Protein AF-A0A6G1RY92-F1 (afdb_monomer_lite)

InterPro domains:
  IPR021900 Protein of unknown function DUF3512 [PF12024] (2-108)
  IPR051831 Bromodomain-containing [PTHR22881] (3-246)

Sequence (280 aa):
MTAGRLQSGVNTLQGFKEDKRNKVTPVTYLNYGPYSSYAPTYDSTFANISKEDSDLIYSTYGEDSNPGSFSIHEFLMKSQDYPFLMADSLLDVLTKGGHSRALRELETPLEEAEGSQERSDAIKDIKVMEIDIAARLDSANDRLTALKAVTNFGMPIEEFDSEEAEIFQRKLDETTKLLRELQDAQNERLSTKPPPNMICLLGPSYREMHLAERVTNNLKELAQQVTPGDIVSTYGIRKAMGISVPLHDTEDTWVDLTEDFQEPKKTVAIPEMECGPVAV

Radius of gyration: 39.22 Å; chains: 1; bounding box: 106×97×88 Å

Organism: NCBI:txid2861861

pLDDT: mean 71.59, std 21.56, range [28.66, 98.0]

Structure (mmCIF, N/CA/C/O backbone):
data_AF-A0A6G1RY92-F1
#
_entry.id   AF-A0A6G1RY92-F1
#
loop_
_atom_site.group_PDB
_atom_site.id
_atom_site.type_symbol
_atom_site.label_atom_id
_atom_site.label_alt_id
_atom_site.label_comp_id
_atom_site.label_asym_id
_atom_site.label_entity_id
_atom_site.label_seq_id
_atom_site.pdbx_PDB_ins_code
_atom_site.Cartn_x
_atom_site.Cartn_y
_atom_site.Cartn_z
_atom_site.occupancy
_atom_site.B_iso_or_equiv
_atom_site.auth_seq_id
_atom_site.auth_comp_id
_atom_site.auth_asym_id
_atom_site.auth_atom_id
_atom_site.pdbx_PDB_model_num
ATOM 1 N N . MET A 1 1 ? -10.954 -22.464 9.603 1.00 33.78 1 MET A N 1
ATOM 2 C CA . MET A 1 1 ? -10.030 -23.478 9.053 1.00 33.78 1 MET A CA 1
ATOM 3 C C . MET A 1 1 ? -8.719 -22.788 8.715 1.00 33.78 1 MET A C 1
ATOM 5 O O . MET A 1 1 ? -8.679 -22.011 7.772 1.00 33.78 1 MET A O 1
ATOM 9 N N . THR A 1 2 ? -7.685 -22.976 9.532 1.00 42.53 2 THR A N 1
ATOM 10 C CA . THR A 1 2 ? -6.328 -22.492 9.255 1.00 42.53 2 THR A CA 1
ATOM 11 C C . THR A 1 2 ? -5.704 -23.431 8.223 1.00 42.53 2 THR A C 1
ATOM 13 O O . THR A 1 2 ? -5.494 -24.610 8.496 1.00 42.53 2 THR A O 1
ATOM 16 N N . ALA A 1 3 ? -5.496 -22.950 6.998 1.00 48.97 3 ALA A N 1
ATOM 17 C CA . ALA A 1 3 ? -4.890 -23.750 5.939 1.00 48.97 3 ALA A CA 1
ATOM 18 C C . ALA A 1 3 ? -3.466 -24.165 6.360 1.00 48.97 3 ALA A C 1
ATOM 20 O O . ALA A 1 3 ? -2.612 -23.315 6.610 1.00 48.97 3 ALA A O 1
ATOM 21 N N . GLY A 1 4 ? -3.233 -25.471 6.510 1.00 61.50 4 GLY A N 1
ATOM 22 C CA . GLY A 1 4 ? -1.928 -26.035 6.863 1.00 61.50 4 GLY A CA 1
ATOM 23 C C . GLY A 1 4 ? -0.901 -25.910 5.732 1.00 61.50 4 GLY A C 1
ATOM 24 O O . GLY A 1 4 ? -1.248 -25.624 4.586 1.00 61.50 4 GLY A O 1
ATOM 25 N N . ARG A 1 5 ? 0.379 -26.150 6.059 1.00 59.44 5 ARG A N 1
ATOM 26 C CA . ARG A 1 5 ? 1.488 -26.189 5.085 1.00 59.44 5 ARG A CA 1
ATOM 27 C C . ARG A 1 5 ? 1.141 -27.111 3.911 1.00 59.44 5 ARG A C 1
ATOM 29 O O . ARG A 1 5 ? 0.838 -28.284 4.118 1.00 59.44 5 ARG A O 1
ATOM 36 N N . LEU A 1 6 ? 1.262 -26.595 2.688 1.00 60.72 6 LEU A N 1
ATOM 37 C CA . LEU A 1 6 ? 1.189 -27.396 1.468 1.00 60.72 6 LEU A CA 1
ATOM 38 C C . LEU A 1 6 ? 2.333 -28.424 1.474 1.00 60.72 6 LEU A C 1
ATOM 40 O O . LEU A 1 6 ? 3.503 -28.058 1.544 1.00 60.72 6 LEU A O 1
ATOM 44 N N . GLN A 1 7 ? 1.994 -29.716 1.438 1.00 63.59 7 GLN A N 1
ATOM 45 C CA . GLN A 1 7 ? 2.970 -30.818 1.410 1.00 63.59 7 GLN A CA 1
ATOM 46 C C . GLN A 1 7 ? 3.583 -31.039 0.015 1.00 63.59 7 GLN A C 1
ATOM 48 O O . GLN A 1 7 ? 4.594 -31.725 -0.105 1.00 63.59 7 GLN A O 1
ATOM 53 N N . SER A 1 8 ? 2.988 -30.465 -1.035 1.00 61.97 8 SER A N 1
ATOM 54 C CA . SER A 1 8 ? 3.446 -30.585 -2.421 1.00 61.97 8 SER A CA 1
ATOM 55 C C . SER A 1 8 ? 3.088 -29.330 -3.222 1.00 61.97 8 SER A C 1
ATOM 57 O O . SER A 1 8 ? 1.999 -28.781 -3.053 1.00 61.97 8 SER A O 1
ATOM 59 N N . GLY A 1 9 ? 4.013 -28.879 -4.074 1.00 66.12 9 GLY A N 1
ATOM 60 C CA . GLY A 1 9 ? 3.911 -27.654 -4.873 1.00 66.12 9 GLY A CA 1
ATOM 61 C C . GLY A 1 9 ? 5.161 -26.775 -4.771 1.00 66.12 9 GLY A C 1
ATOM 62 O O . GLY A 1 9 ? 5.960 -26.904 -3.842 1.00 66.12 9 GLY A O 1
ATOM 63 N N . VAL A 1 10 ? 5.356 -25.881 -5.746 1.00 64.06 10 VAL A N 1
ATOM 64 C CA . VAL A 1 10 ? 6.433 -24.885 -5.688 1.00 64.06 10 VAL A CA 1
ATOM 65 C C . VAL A 1 10 ? 6.032 -23.836 -4.653 1.00 64.06 10 VAL A C 1
ATOM 67 O O . VAL A 1 10 ? 5.022 -23.159 -4.808 1.00 64.06 10 VAL A O 1
ATOM 70 N N . ASN A 1 11 ? 6.820 -23.698 -3.586 1.00 64.50 11 ASN A N 1
ATOM 71 C CA . ASN A 1 11 ? 6.556 -22.742 -2.507 1.00 64.50 11 ASN A CA 1
ATOM 72 C C . ASN A 1 11 ? 6.833 -21.290 -2.910 1.00 64.50 11 ASN A C 1
ATOM 74 O O . ASN A 1 11 ? 6.818 -20.421 -2.042 1.00 64.50 11 ASN A O 1
ATOM 78 N N . THR A 1 12 ? 7.121 -21.027 -4.185 1.00 65.25 12 THR A N 1
ATOM 79 C CA . THR A 1 12 ? 7.464 -19.705 -4.680 1.00 65.25 12 THR A CA 1
ATOM 80 C C . THR A 1 12 ? 6.359 -19.111 -5.527 1.00 65.25 12 THR A C 1
ATOM 82 O O . THR A 1 12 ? 5.798 -19.771 -6.399 1.00 65.25 12 THR A O 1
ATOM 85 N N . LEU A 1 13 ? 6.058 -17.833 -5.293 1.00 66.69 13 LEU A N 1
ATOM 86 C CA . LEU A 1 13 ? 5.280 -17.065 -6.254 1.00 66.69 13 LEU A CA 1
ATOM 87 C C . LEU A 1 13 ? 6.207 -16.770 -7.432 1.00 66.69 13 LEU A C 1
ATOM 89 O O . LEU A 1 13 ? 7.216 -16.077 -7.280 1.00 66.69 13 LEU A O 1
ATOM 93 N N . GLN A 1 14 ? 5.894 -17.324 -8.605 1.00 69.12 14 GLN A N 1
ATOM 94 C CA . GLN A 1 14 ? 6.582 -16.951 -9.833 1.00 69.12 14 GLN A CA 1
ATOM 95 C C . GLN A 1 14 ? 6.259 -15.482 -10.112 1.00 69.12 14 GLN A C 1
ATOM 97 O O . GLN A 1 14 ? 5.167 -15.148 -10.563 1.00 69.12 14 GLN A O 1
ATOM 102 N N . GLY A 1 15 ? 7.196 -14.601 -9.758 1.00 71.31 15 GLY A N 1
ATOM 103 C CA . GLY A 1 15 ? 7.050 -13.168 -9.966 1.00 71.31 15 GLY A CA 1
ATOM 104 C C . GLY A 1 15 ? 6.855 -12.826 -11.441 1.00 71.31 15 GLY A C 1
ATOM 105 O O . GLY A 1 15 ? 7.171 -13.618 -12.334 1.00 71.31 15 GLY A O 1
ATOM 106 N N . PHE A 1 16 ? 6.359 -11.617 -11.693 1.00 76.19 16 PHE A N 1
ATOM 107 C CA . PHE A 1 16 ? 6.259 -11.104 -13.050 1.00 76.19 16 PHE A CA 1
ATOM 108 C C . PHE A 1 16 ? 7.658 -11.013 -13.668 1.00 76.19 16 PHE A C 1
ATOM 110 O O . PHE A 1 16 ? 8.531 -10.293 -13.180 1.00 76.19 16 PHE A O 1
ATOM 117 N N . LYS A 1 17 ? 7.875 -11.778 -14.734 1.00 81.81 17 LYS A N 1
ATOM 118 C CA . LYS A 1 17 ? 9.077 -11.716 -15.554 1.00 81.81 17 LYS A CA 1
ATOM 119 C C . LYS A 1 17 ? 8.645 -11.252 -16.930 1.00 81.81 17 LYS A C 1
ATOM 121 O O . LYS A 1 17 ? 8.023 -12.024 -17.654 1.00 81.81 17 LYS A O 1
ATOM 126 N N . GLU A 1 18 ? 8.986 -10.010 -17.256 1.00 83.44 18 GLU A N 1
ATOM 127 C CA . GLU A 1 18 ? 8.735 -9.445 -18.578 1.00 83.44 18 GLU A CA 1
ATOM 128 C C . GLU A 1 18 ? 9.321 -10.370 -19.652 1.00 83.44 18 GLU A C 1
ATOM 130 O O . GLU A 1 18 ? 10.474 -10.820 -19.545 1.00 83.44 18 GLU A O 1
ATOM 135 N N . ASP A 1 19 ? 8.519 -10.694 -20.667 1.00 86.62 19 ASP A N 1
ATOM 136 C CA . ASP A 1 19 ? 9.014 -11.469 -21.798 1.00 86.62 19 ASP A CA 1
ATOM 137 C C . ASP A 1 19 ? 10.082 -10.628 -22.508 1.00 86.62 19 ASP A C 1
ATOM 139 O O . ASP A 1 19 ? 9.907 -9.434 -22.748 1.00 86.62 19 ASP A O 1
ATOM 143 N N . LYS A 1 20 ? 11.200 -11.249 -22.890 1.00 85.00 20 LYS A N 1
ATOM 144 C CA . LYS A 1 20 ? 12.244 -10.563 -23.661 1.00 85.00 20 LYS A CA 1
ATOM 145 C C . LYS A 1 20 ? 11.693 -9.960 -24.957 1.00 85.00 20 LYS A C 1
ATOM 147 O O . LYS A 1 20 ? 12.248 -8.976 -25.433 1.00 85.00 20 LYS A O 1
ATOM 152 N N . ARG A 1 21 ? 10.609 -10.525 -25.500 1.00 84.62 21 ARG A N 1
ATOM 153 C CA . ARG A 1 21 ? 9.904 -10.016 -26.686 1.00 84.62 21 ARG A CA 1
ATOM 154 C C . ARG A 1 21 ? 9.217 -8.666 -26.467 1.00 84.62 21 ARG A C 1
ATOM 156 O O . ARG A 1 21 ? 9.044 -7.940 -27.435 1.00 84.62 21 ARG A O 1
ATOM 163 N N . ASN A 1 22 ? 8.888 -8.312 -25.226 1.00 87.44 22 ASN A N 1
ATOM 164 C CA . ASN A 1 22 ? 8.261 -7.030 -24.894 1.00 87.44 22 ASN A CA 1
ATOM 165 C C . ASN A 1 22 ? 9.279 -5.906 -24.665 1.00 87.44 22 ASN A C 1
ATOM 167 O O . ASN A 1 22 ? 8.908 -4.737 -24.593 1.00 87.44 22 ASN A O 1
ATOM 171 N N . LYS A 1 23 ? 10.573 -6.227 -24.554 1.00 88.69 23 LYS A N 1
ATOM 172 C CA . LYS A 1 23 ? 11.612 -5.211 -24.393 1.00 88.69 23 LYS A CA 1
ATOM 173 C C . LYS A 1 23 ? 11.921 -4.565 -25.740 1.00 88.69 23 LYS A C 1
ATOM 175 O O . LYS A 1 23 ? 12.570 -5.182 -26.579 1.00 88.69 23 LYS A O 1
ATOM 180 N N . VAL A 1 24 ? 11.527 -3.310 -25.924 1.00 89.44 24 VAL A N 1
ATOM 181 C CA . VAL A 1 24 ? 11.909 -2.503 -27.092 1.00 89.44 24 VAL A CA 1
ATOM 182 C C . VAL A 1 24 ? 13.402 -2.152 -27.020 1.00 89.44 24 VAL A C 1
ATOM 184 O O . VAL A 1 24 ? 13.897 -1.707 -25.986 1.00 89.44 24 VAL A O 1
ATOM 187 N N . THR A 1 25 ? 14.127 -2.396 -28.110 1.00 91.12 25 THR A N 1
ATOM 188 C CA . THR A 1 25 ? 15.556 -2.111 -28.289 1.00 91.12 25 THR A CA 1
ATOM 189 C C . THR A 1 25 ? 15.711 -1.218 -29.525 1.00 91.12 25 THR A C 1
ATOM 191 O O . THR A 1 25 ? 15.565 -1.725 -30.643 1.00 91.12 25 THR A O 1
ATOM 194 N N . PRO A 1 26 ? 15.959 0.094 -29.347 1.00 92.31 26 PRO A N 1
ATOM 195 C CA . PRO A 1 26 ? 16.111 1.025 -30.460 1.00 92.31 26 PRO A CA 1
ATOM 196 C C . PRO A 1 26 ? 17.418 0.803 -31.225 1.00 92.31 26 PRO A C 1
ATOM 198 O O . PRO A 1 26 ? 18.337 0.119 -30.766 1.00 92.31 26 PRO A O 1
ATOM 201 N N . VAL A 1 27 ? 17.497 1.424 -32.398 1.00 94.69 27 VAL A N 1
ATOM 202 C CA . VAL A 1 27 ? 18.724 1.532 -33.192 1.00 94.69 27 VAL A CA 1
ATOM 203 C C . VAL A 1 27 ? 19.801 2.298 -32.408 1.00 94.69 27 VAL A C 1
ATOM 205 O O . VAL A 1 27 ? 19.509 3.265 -31.707 1.00 94.69 27 VAL A O 1
ATOM 208 N N . THR A 1 28 ? 21.062 1.870 -32.527 1.00 92.31 28 THR A N 1
ATOM 209 C CA . THR A 1 28 ? 22.199 2.529 -31.865 1.00 92.31 28 THR A CA 1
ATOM 210 C C . THR A 1 28 ? 22.807 3.581 -32.787 1.00 92.31 28 THR A C 1
ATOM 212 O O . THR A 1 28 ? 23.322 3.245 -33.849 1.00 92.31 28 THR A O 1
ATOM 215 N N . TYR A 1 29 ? 22.786 4.852 -32.391 1.00 91.69 29 TYR A N 1
ATOM 216 C CA . TYR A 1 29 ? 23.404 5.929 -33.170 1.00 91.69 29 TYR A CA 1
ATOM 217 C C . TYR A 1 29 ? 24.909 5.989 -32.915 1.00 91.69 29 TYR A C 1
ATOM 219 O O . TYR A 1 29 ? 25.367 5.923 -31.773 1.00 91.69 29 TYR A O 1
ATOM 227 N N . LEU A 1 30 ? 25.682 6.117 -33.991 1.00 91.25 30 LEU A N 1
ATOM 228 C CA . LEU A 1 30 ? 27.140 6.112 -33.956 1.00 91.25 30 LEU A CA 1
ATOM 229 C C . LEU A 1 30 ? 27.663 7.524 -34.228 1.00 91.25 30 LEU A C 1
ATOM 231 O O . LEU A 1 30 ? 27.262 8.169 -35.194 1.00 91.25 30 LEU A O 1
ATOM 235 N N . ASN A 1 31 ? 28.592 7.996 -33.396 1.00 90.25 31 ASN A N 1
ATOM 236 C CA . ASN A 1 31 ? 29.256 9.281 -33.591 1.00 90.25 31 ASN A CA 1
ATOM 237 C C . ASN A 1 31 ? 30.754 9.069 -33.834 1.00 90.25 31 ASN A C 1
ATOM 239 O O . ASN A 1 31 ? 31.498 8.704 -32.925 1.00 90.25 31 ASN A O 1
ATOM 243 N N . TYR A 1 32 ? 31.186 9.330 -35.067 1.00 91.38 32 TYR A N 1
ATOM 244 C CA . TYR A 1 32 ? 32.573 9.182 -35.516 1.00 91.38 32 TYR A CA 1
ATOM 245 C C . TYR A 1 32 ? 33.376 10.495 -35.472 1.00 91.38 32 TYR A C 1
ATOM 247 O O . TYR A 1 32 ? 34.497 10.549 -35.980 1.00 91.38 32 TYR A O 1
ATOM 255 N N . GLY A 1 33 ? 32.826 11.560 -34.882 1.00 90.94 33 GLY A N 1
ATOM 256 C CA . GLY A 1 33 ? 33.499 12.851 -34.735 1.00 90.94 33 GLY A CA 1
ATOM 257 C C . GLY A 1 33 ? 33.512 13.728 -36.001 1.00 90.94 33 GLY A C 1
ATOM 258 O O . GLY A 1 33 ? 32.862 13.411 -37.002 1.00 90.94 33 GLY A O 1
ATOM 259 N N . PRO A 1 34 ? 34.221 14.875 -35.961 1.00 91.00 34 PRO A N 1
ATOM 260 C CA . PRO A 1 34 ? 34.257 15.844 -37.058 1.00 91.00 34 PRO A CA 1
ATOM 261 C C . PRO A 1 34 ? 34.816 15.261 -38.366 1.00 91.00 34 PRO A C 1
ATOM 263 O O . PRO A 1 34 ? 35.739 14.456 -38.342 1.00 91.00 34 PRO A O 1
ATOM 266 N N . TYR A 1 35 ? 34.295 15.727 -39.509 1.00 89.19 35 TYR A N 1
ATOM 267 C CA . TYR A 1 35 ? 34.675 15.308 -40.875 1.00 89.19 35 TYR A CA 1
ATOM 268 C C . TYR A 1 35 ? 34.345 13.850 -41.264 1.00 89.19 35 TYR A C 1
ATOM 270 O O . TYR A 1 35 ? 34.774 13.386 -42.318 1.00 89.19 35 TYR A O 1
ATOM 278 N N . SER A 1 36 ? 33.515 13.152 -40.485 1.00 91.00 36 SER A N 1
ATOM 279 C CA . SER A 1 36 ? 33.119 11.754 -40.729 1.00 91.00 36 SER A CA 1
ATOM 280 C C . SER A 1 36 ? 31.750 11.596 -41.414 1.00 91.00 36 SER A C 1
ATOM 282 O O . SER A 1 36 ? 31.024 10.646 -41.139 1.00 91.00 36 SER A O 1
ATOM 284 N N . SER A 1 37 ? 31.369 12.498 -42.327 1.00 87.75 37 SER A N 1
ATOM 285 C CA . SER A 1 37 ? 30.031 12.508 -42.961 1.00 87.75 37 SER A CA 1
ATOM 286 C C . SER A 1 37 ? 29.698 11.267 -43.801 1.00 87.75 37 SER A C 1
ATOM 288 O O . SER A 1 37 ? 28.534 11.031 -44.106 1.00 87.75 37 SER A O 1
ATOM 290 N N . TYR A 1 38 ? 30.714 10.501 -44.203 1.00 91.81 38 TYR A N 1
ATOM 291 C CA . TYR A 1 38 ? 30.565 9.267 -44.982 1.00 91.81 38 TYR A CA 1
ATOM 292 C C . TYR A 1 38 ? 30.600 8.000 -44.117 1.00 91.81 38 TYR A C 1
ATOM 294 O O . TYR A 1 38 ? 30.446 6.900 -44.647 1.00 91.81 38 TYR A O 1
ATOM 302 N N . ALA A 1 39 ? 30.833 8.129 -42.807 1.00 92.94 39 ALA A N 1
ATOM 303 C CA . ALA A 1 39 ? 30.774 6.991 -41.902 1.00 92.94 39 ALA A CA 1
ATOM 304 C C . ALA A 1 39 ? 29.308 6.566 -41.690 1.00 92.94 39 ALA A C 1
ATOM 306 O O . ALA A 1 39 ? 28.419 7.423 -41.694 1.00 92.94 39 ALA A O 1
ATOM 307 N N . PRO A 1 40 ? 29.032 5.264 -41.494 1.00 91.31 40 PRO A N 1
ATOM 308 C CA . PRO A 1 40 ? 27.711 4.801 -41.082 1.00 91.31 40 PRO A CA 1
ATOM 309 C C . PRO A 1 40 ? 27.217 5.588 -39.865 1.00 91.31 40 PRO A C 1
ATOM 311 O O . PRO A 1 40 ? 27.968 5.807 -38.925 1.00 91.31 40 PRO A O 1
ATOM 314 N N . THR A 1 41 ? 25.967 6.033 -39.870 1.00 89.75 41 THR A N 1
ATOM 315 C CA . THR A 1 41 ? 25.439 6.901 -38.803 1.00 89.75 41 THR A CA 1
ATOM 316 C C . THR A 1 41 ? 24.714 6.129 -37.703 1.00 89.75 41 THR A C 1
ATOM 318 O O . THR A 1 41 ? 24.478 6.667 -36.623 1.00 89.75 41 THR A O 1
ATOM 321 N N . TYR A 1 42 ? 24.369 4.865 -37.953 1.00 92.19 42 TYR A N 1
ATOM 322 C CA . TYR A 1 42 ? 23.635 4.028 -37.012 1.00 92.19 42 TYR A CA 1
ATOM 323 C C . TYR A 1 42 ? 23.915 2.531 -37.212 1.00 92.19 42 TYR A C 1
ATOM 325 O O . TYR A 1 42 ? 24.290 2.096 -38.301 1.00 92.19 42 TYR A O 1
ATOM 333 N N . ASP A 1 43 ? 23.696 1.749 -36.157 1.00 93.75 43 ASP A N 1
ATOM 334 C CA . ASP A 1 43 ? 23.784 0.290 -36.118 1.00 93.75 43 ASP A CA 1
ATOM 335 C C . ASP A 1 43 ? 22.434 -0.316 -35.700 1.00 93.75 43 ASP A C 1
ATOM 337 O O . ASP A 1 43 ? 21.878 0.007 -34.647 1.00 93.75 43 ASP A O 1
ATOM 341 N N . SER A 1 44 ? 21.904 -1.201 -36.549 1.00 93.88 44 SER A N 1
ATOM 342 C CA . SER A 1 44 ? 20.615 -1.887 -36.371 1.00 93.88 44 SER A CA 1
ATOM 343 C C . SER A 1 44 ? 20.750 -3.383 -36.055 1.00 93.88 44 SER A C 1
ATOM 345 O O . SER A 1 44 ? 19.738 -4.067 -35.929 1.00 93.88 44 SER A O 1
ATOM 347 N N . THR A 1 45 ? 21.968 -3.907 -35.887 1.00 91.94 45 THR A N 1
ATOM 348 C CA . THR A 1 45 ? 22.231 -5.351 -35.707 1.00 91.94 45 THR A CA 1
ATOM 349 C C . THR A 1 45 ? 21.493 -5.989 -34.528 1.00 91.94 45 THR A C 1
ATOM 351 O O . THR A 1 45 ? 21.121 -7.160 -34.605 1.00 91.94 45 THR A O 1
ATOM 354 N N . PHE A 1 46 ? 21.246 -5.230 -33.458 1.00 90.44 46 PHE A N 1
ATOM 355 C CA . PHE A 1 46 ? 20.541 -5.693 -32.256 1.00 90.44 46 PHE A CA 1
ATOM 356 C C . PHE A 1 46 ? 19.201 -4.984 -32.007 1.00 90.44 46 PHE A C 1
ATOM 358 O O . PHE A 1 46 ? 18.586 -5.195 -30.959 1.00 90.44 46 PHE A O 1
ATOM 365 N N . ALA A 1 47 ? 18.744 -4.149 -32.941 1.00 92.44 47 ALA A N 1
ATOM 366 C CA . ALA A 1 47 ? 17.497 -3.405 -32.800 1.00 92.44 47 ALA A CA 1
ATOM 367 C C . ALA A 1 47 ? 16.279 -4.285 -33.125 1.00 92.44 47 ALA A C 1
ATOM 369 O O . ALA A 1 47 ? 16.343 -5.156 -33.993 1.00 92.44 47 ALA A O 1
ATOM 370 N N . ASN A 1 48 ? 15.156 -4.045 -32.444 1.00 92.56 48 ASN A N 1
ATOM 371 C CA . ASN A 1 48 ? 13.880 -4.719 -32.731 1.00 92.56 48 ASN A CA 1
ATOM 372 C C . ASN A 1 48 ? 12.769 -3.779 -33.214 1.00 92.56 48 ASN A C 1
ATOM 374 O O . ASN A 1 48 ? 11.662 -4.241 -33.484 1.00 92.56 48 ASN A O 1
ATOM 378 N N . ILE A 1 49 ? 13.069 -2.490 -33.331 1.00 92.50 49 ILE A N 1
ATOM 379 C CA . ILE A 1 49 ? 12.197 -1.475 -33.915 1.00 92.50 49 ILE A CA 1
ATOM 380 C C . ILE A 1 49 ? 12.916 -0.773 -35.062 1.00 92.50 49 ILE A C 1
ATOM 382 O O . ILE A 1 49 ? 14.145 -0.831 -35.172 1.00 92.50 49 ILE A O 1
ATOM 386 N N . SER A 1 50 ? 12.137 -0.139 -35.936 1.00 93.38 50 SER A N 1
ATOM 387 C CA . SER A 1 50 ? 12.672 0.562 -37.098 1.00 93.38 50 SER A CA 1
ATOM 388 C C . SER A 1 50 ? 13.469 1.805 -36.692 1.00 93.38 50 SER A C 1
ATOM 390 O O . SER A 1 50 ? 13.428 2.263 -35.542 1.00 93.38 50 SER A O 1
ATOM 392 N N . LYS A 1 51 ? 14.220 2.358 -37.647 1.00 92.44 51 LYS A N 1
ATOM 393 C CA . LYS A 1 51 ? 14.945 3.613 -37.438 1.00 92.44 51 LYS A CA 1
ATOM 394 C C . LYS A 1 51 ? 13.956 4.760 -37.228 1.00 92.44 51 LYS A C 1
ATOM 396 O O . LYS A 1 51 ? 14.170 5.577 -36.348 1.00 92.44 51 LYS A O 1
ATOM 401 N N . GLU A 1 52 ? 12.862 4.771 -37.978 1.00 93.31 52 GLU A N 1
ATOM 402 C CA . GLU A 1 52 ? 11.797 5.767 -37.895 1.00 93.31 52 GLU A CA 1
ATOM 403 C C . GLU A 1 52 ? 11.141 5.762 -36.506 1.00 93.31 52 GLU A C 1
ATOM 405 O O . GLU A 1 52 ? 10.959 6.819 -35.906 1.00 93.31 52 GLU A O 1
ATOM 410 N N . ASP A 1 53 ? 10.865 4.574 -35.958 1.00 93.56 53 ASP A N 1
ATOM 411 C CA . ASP A 1 53 ? 10.321 4.429 -34.601 1.00 93.56 53 ASP A CA 1
ATOM 412 C C . ASP A 1 53 ? 11.351 4.821 -33.535 1.00 93.56 53 ASP A C 1
ATOM 414 O O . ASP A 1 53 ? 11.012 5.443 -32.529 1.00 93.56 53 ASP A O 1
ATOM 418 N N . SER A 1 54 ? 12.623 4.474 -33.754 1.00 92.12 54 SER A N 1
ATOM 419 C CA . SER A 1 54 ? 13.718 4.859 -32.857 1.00 92.12 54 SER A CA 1
ATOM 420 C C . SER A 1 54 ? 13.893 6.380 -32.835 1.00 92.12 54 SER A C 1
ATOM 422 O O . SER A 1 54 ? 13.934 6.964 -31.755 1.00 92.12 54 SER A O 1
ATOM 424 N N . ASP A 1 55 ? 13.920 7.026 -34.005 1.00 90.69 55 ASP A N 1
ATOM 425 C CA . ASP A 1 55 ? 13.975 8.482 -34.181 1.00 90.69 55 ASP A CA 1
ATOM 426 C C . ASP A 1 55 ? 12.769 9.149 -33.492 1.00 90.69 55 ASP A C 1
ATOM 428 O O . ASP A 1 55 ? 12.936 10.142 -32.783 1.00 90.69 55 ASP A O 1
ATOM 432 N N . LEU A 1 56 ? 11.562 8.584 -33.626 1.00 89.06 56 LEU A N 1
ATOM 433 C CA . LEU A 1 56 ? 10.361 9.082 -32.949 1.00 89.06 56 LEU A CA 1
ATOM 434 C C . LEU A 1 56 ? 10.511 9.035 -31.422 1.00 89.06 56 LEU A C 1
ATOM 436 O O . LEU A 1 56 ? 10.247 10.032 -30.745 1.00 89.06 56 LEU A O 1
ATOM 440 N N . ILE A 1 57 ? 10.975 7.910 -30.875 1.00 86.94 57 ILE A N 1
ATOM 441 C CA . ILE A 1 57 ? 11.213 7.755 -29.434 1.00 86.94 57 ILE A CA 1
ATOM 442 C C . ILE A 1 57 ? 12.282 8.744 -28.958 1.00 86.94 57 ILE A C 1
ATOM 444 O O . ILE A 1 57 ? 12.061 9.431 -27.963 1.00 86.94 57 ILE A O 1
ATOM 448 N N . TYR A 1 58 ? 13.400 8.876 -29.675 1.00 85.00 58 TYR A N 1
ATOM 449 C CA . TYR A 1 58 ? 14.453 9.838 -29.338 1.00 85.00 58 TYR A CA 1
ATOM 450 C C . TYR A 1 58 ? 13.983 11.293 -29.461 1.00 85.00 58 TYR A C 1
ATOM 452 O O . TYR A 1 58 ? 14.368 12.119 -28.643 1.00 85.00 58 TYR A O 1
ATOM 460 N N . SER A 1 59 ? 13.108 11.619 -30.410 1.00 82.94 59 SER A N 1
ATOM 461 C CA . SER A 1 59 ? 12.533 12.968 -30.510 1.00 82.94 59 SER A CA 1
ATOM 462 C C . SER A 1 59 ? 11.555 13.283 -29.372 1.00 82.94 59 SER A C 1
ATOM 464 O O . SER A 1 59 ? 11.467 14.426 -28.933 1.00 82.94 59 SER A O 1
ATOM 466 N N . THR A 1 60 ? 10.844 12.268 -28.871 1.00 79.50 60 THR A N 1
ATOM 467 C CA . THR A 1 60 ? 9.829 12.425 -27.817 1.00 79.50 60 THR A CA 1
ATOM 468 C C . THR A 1 60 ? 10.445 12.399 -26.415 1.00 79.50 60 THR A C 1
ATOM 470 O O . THR A 1 60 ? 9.972 13.106 -25.530 1.00 79.50 60 THR A O 1
ATOM 473 N N . TYR A 1 61 ? 11.494 11.594 -26.213 1.00 75.38 61 TYR A N 1
ATOM 474 C CA . TYR A 1 61 ? 12.070 11.294 -24.895 1.00 75.38 61 TYR A CA 1
ATOM 475 C C . TYR A 1 61 ? 13.592 11.485 -24.794 1.00 75.38 61 TYR A C 1
ATOM 477 O O . TYR A 1 61 ? 14.135 11.354 -23.706 1.00 75.38 61 TYR A O 1
ATOM 485 N N . GLY A 1 62 ? 14.303 11.729 -25.897 1.00 66.69 62 GLY A N 1
ATOM 486 C CA . GLY A 1 62 ? 15.771 11.790 -25.930 1.00 66.69 62 GLY A CA 1
ATOM 487 C C . GLY A 1 62 ? 16.368 13.161 -25.612 1.00 66.69 62 GLY A C 1
ATOM 488 O O . GLY A 1 62 ? 17.567 13.252 -25.363 1.00 66.69 62 GLY A O 1
ATOM 489 N N . GLU A 1 63 ? 15.557 14.219 -25.588 1.00 61.41 63 GLU A N 1
ATOM 490 C CA . GLU A 1 63 ? 15.959 15.511 -25.031 1.00 61.41 63 GLU A CA 1
ATOM 491 C C . GLU A 1 63 ? 15.427 15.628 -23.599 1.00 61.41 63 GLU A C 1
ATOM 493 O O . GLU A 1 63 ? 14.347 16.172 -23.366 1.00 61.41 63 GLU A O 1
ATOM 498 N N . ASP A 1 64 ? 16.220 15.163 -22.625 1.00 56.88 64 ASP A N 1
ATOM 499 C CA . ASP A 1 64 ? 15.954 15.302 -21.178 1.00 56.88 64 ASP A CA 1
ATOM 500 C C . ASP A 1 64 ? 15.753 16.771 -20.731 1.00 56.88 64 ASP A C 1
ATOM 502 O O . ASP A 1 64 ? 15.354 17.044 -19.600 1.00 56.88 64 ASP A O 1
ATOM 506 N N . SER A 1 65 ? 16.044 17.737 -21.609 1.00 55.81 65 SER A N 1
ATOM 507 C CA . SER A 1 65 ? 15.977 19.174 -21.349 1.00 55.81 65 SER A CA 1
ATOM 508 C C . SER A 1 65 ? 14.886 19.915 -22.122 1.00 55.81 65 SER A C 1
ATOM 510 O O . SER A 1 65 ? 14.925 21.144 -22.135 1.00 55.81 65 SER A O 1
ATOM 512 N N . ASN A 1 66 ? 13.949 19.237 -22.795 1.00 51.53 66 ASN A N 1
ATOM 513 C CA . ASN A 1 66 ? 12.924 19.933 -23.578 1.00 51.53 66 ASN A CA 1
ATOM 514 C C . ASN A 1 66 ? 11.749 20.398 -22.692 1.00 51.53 66 ASN A C 1
ATOM 516 O O . ASN A 1 66 ? 10.929 19.566 -22.292 1.00 51.53 66 ASN A O 1
ATOM 520 N N . PRO A 1 67 ? 11.574 21.713 -22.436 1.00 54.78 67 PRO A N 1
ATOM 521 C CA . PRO A 1 67 ? 10.464 22.235 -21.630 1.00 54.78 67 PRO A CA 1
ATOM 522 C C . PRO A 1 67 ? 9.093 22.125 -22.327 1.00 54.78 67 PRO A C 1
ATOM 524 O O . PRO A 1 67 ? 8.089 22.569 -21.779 1.00 54.78 67 PRO A O 1
ATOM 527 N N . GLY A 1 68 ? 9.044 21.583 -23.551 1.00 53.38 68 GLY A N 1
ATOM 528 C CA . GLY A 1 68 ? 7.830 21.417 -24.354 1.00 53.38 68 GLY A CA 1
ATOM 529 C C . GLY A 1 68 ? 7.277 19.991 -24.416 1.00 53.38 68 GLY A C 1
ATOM 530 O O . GLY A 1 68 ? 6.228 19.789 -25.028 1.00 53.38 68 GLY A O 1
ATOM 531 N N . SER A 1 69 ? 7.946 18.996 -23.817 1.00 54.38 69 SER A N 1
ATOM 532 C CA . SER A 1 69 ? 7.380 17.646 -23.743 1.00 54.38 69 SER A CA 1
ATOM 533 C C . SER A 1 69 ? 6.376 17.595 -22.589 1.00 54.38 69 SER A C 1
ATOM 535 O O . SER A 1 69 ? 6.735 17.652 -21.416 1.00 54.38 69 SER A O 1
ATOM 537 N N . PHE A 1 70 ? 5.082 17.542 -22.913 1.00 57.38 70 PHE A N 1
ATOM 538 C CA . PHE A 1 70 ? 4.045 17.239 -21.928 1.00 57.38 70 PHE A CA 1
ATOM 539 C C . PHE A 1 70 ? 4.304 15.829 -21.390 1.00 57.38 70 PHE A C 1
ATOM 541 O O . PHE A 1 70 ? 3.881 14.836 -21.984 1.00 57.38 70 PHE A O 1
ATOM 548 N N . SER A 1 71 ? 5.034 15.725 -20.282 1.00 65.38 71 SER A N 1
ATOM 549 C CA . SER A 1 71 ? 5.222 14.449 -19.609 1.00 65.38 71 SER A CA 1
ATOM 550 C C . SER A 1 71 ? 3.854 13.951 -19.158 1.00 65.38 71 SER A C 1
ATOM 552 O O . SER A 1 71 ? 3.156 14.631 -18.406 1.00 65.38 71 SER A O 1
ATOM 554 N N . ILE A 1 72 ? 3.458 12.755 -19.601 1.00 67.94 72 ILE A N 1
ATOM 555 C CA . ILE A 1 72 ? 2.209 12.111 -19.163 1.00 67.94 72 ILE A CA 1
ATOM 556 C C . ILE A 1 72 ? 2.171 12.033 -17.631 1.00 67.94 72 ILE A C 1
ATOM 558 O O . ILE A 1 72 ? 1.108 12.175 -17.041 1.00 67.94 72 ILE A O 1
ATOM 562 N N . HIS A 1 73 ? 3.326 11.885 -16.974 1.00 67.81 73 HIS A N 1
ATOM 563 C CA . HIS A 1 73 ? 3.418 11.943 -15.518 1.00 67.81 73 HIS A CA 1
ATOM 564 C C . HIS A 1 73 ? 3.030 13.309 -14.947 1.00 67.81 73 HIS A C 1
ATOM 566 O O . HIS A 1 73 ? 2.272 13.362 -13.984 1.00 67.81 73 HIS A O 1
ATOM 572 N N . GLU A 1 74 ? 3.500 14.404 -15.542 1.00 69.31 74 GLU A N 1
ATOM 573 C CA . GLU A 1 74 ? 3.130 15.754 -15.111 1.00 69.31 74 GLU A CA 1
ATOM 574 C C . GLU A 1 74 ? 1.658 16.060 -15.413 1.00 69.31 74 GLU A C 1
ATOM 576 O O . GLU A 1 74 ? 0.966 16.632 -14.571 1.00 69.31 74 GLU A O 1
ATOM 581 N N . PHE A 1 75 ? 1.149 15.614 -16.566 1.00 70.81 75 PHE A N 1
ATOM 582 C CA . PHE A 1 75 ? -0.278 15.681 -16.876 1.00 70.81 75 PHE A CA 1
ATOM 583 C C . PHE A 1 75 ? -1.101 14.896 -15.857 1.00 70.81 75 PHE A C 1
ATOM 585 O O . PHE A 1 75 ? -2.061 15.440 -15.336 1.00 70.81 75 PHE A O 1
ATOM 592 N N . LEU A 1 76 ? -0.727 13.660 -15.518 1.00 71.81 76 LEU A N 1
ATOM 593 C CA . LEU A 1 76 ? -1.458 12.851 -14.542 1.00 71.81 76 LEU A CA 1
ATOM 594 C C . LEU A 1 76 ? -1.425 13.477 -13.144 1.00 71.81 76 LEU A C 1
ATOM 596 O O . LEU A 1 76 ? -2.463 13.519 -12.488 1.00 71.81 76 LEU A O 1
ATOM 600 N N . MET A 1 77 ? -0.287 14.034 -12.721 1.00 71.75 77 MET A N 1
ATOM 601 C CA . MET A 1 77 ? -0.191 14.763 -11.452 1.00 71.75 77 MET A CA 1
ATOM 602 C C . MET A 1 77 ? -1.084 16.009 -11.429 1.00 71.75 77 MET A C 1
ATOM 604 O O . MET A 1 77 ? -1.785 16.231 -10.451 1.00 71.75 77 MET A O 1
ATOM 608 N N . LYS A 1 78 ? -1.120 16.791 -12.515 1.00 66.06 78 LYS A N 1
ATOM 609 C CA . LYS A 1 78 ? -1.956 18.002 -12.623 1.00 66.06 78 LYS A CA 1
ATOM 610 C C . LYS A 1 78 ? -3.415 17.715 -13.002 1.00 66.06 78 LYS A C 1
ATOM 612 O O . LYS A 1 78 ? -4.278 18.574 -12.841 1.00 66.06 78 LYS A O 1
ATOM 617 N N . SER A 1 79 ? -3.713 16.517 -13.507 1.00 67.31 79 SER A N 1
ATOM 618 C CA . SER A 1 79 ? -5.057 16.118 -13.944 1.00 67.31 79 SER A CA 1
ATOM 619 C C . SER A 1 79 ? -6.020 15.944 -12.783 1.00 67.31 79 SER A C 1
ATOM 621 O O . SER A 1 79 ? -7.225 15.976 -13.002 1.00 67.31 79 SER A O 1
ATOM 623 N N . GLN A 1 80 ? -5.511 15.774 -11.562 1.00 65.62 80 GLN A N 1
ATOM 624 C CA . GLN A 1 80 ? -6.360 15.701 -10.384 1.00 65.62 80 GLN A CA 1
ATOM 625 C C . GLN A 1 80 ? -6.989 17.064 -10.073 1.00 65.62 80 GLN A C 1
ATOM 627 O O . GLN A 1 80 ? -8.162 17.111 -9.721 1.00 65.62 80 GLN A O 1
ATOM 632 N N . ASP A 1 81 ? -6.259 18.155 -10.319 1.00 73.19 81 ASP A N 1
ATOM 633 C CA . ASP A 1 81 ? -6.712 19.524 -10.046 1.00 73.19 81 ASP A CA 1
ATOM 634 C C . ASP A 1 81 ? -7.458 20.151 -11.232 1.00 73.19 81 ASP A C 1
ATOM 636 O O . ASP A 1 81 ? -8.271 21.060 -11.067 1.00 73.19 81 ASP A O 1
ATOM 640 N N . TYR A 1 82 ? -7.226 19.650 -12.448 1.00 78.12 82 TYR A N 1
ATOM 641 C CA . TYR A 1 82 ? -7.819 20.194 -13.671 1.00 78.12 82 TYR A CA 1
ATOM 642 C C . TYR A 1 82 ? -9.368 20.181 -13.690 1.00 78.12 82 TYR A C 1
ATOM 644 O O . TYR A 1 82 ? -9.953 21.199 -14.070 1.00 78.12 82 TYR A O 1
ATOM 652 N N . PRO A 1 83 ? -10.071 19.113 -13.251 1.00 80.19 83 PRO A N 1
ATOM 653 C CA . PRO A 1 83 ? -11.528 19.115 -13.133 1.00 80.19 83 PRO A CA 1
ATOM 654 C C . PRO A 1 83 ? -12.051 20.154 -12.140 1.00 80.19 83 PRO A C 1
ATOM 656 O O . PRO A 1 83 ? -13.080 20.771 -12.409 1.00 80.19 83 PRO A O 1
ATOM 659 N N . PHE A 1 84 ? -11.346 20.370 -11.025 1.00 82.69 84 PHE A N 1
ATOM 660 C CA . PHE A 1 84 ? -11.726 21.362 -10.017 1.00 82.69 84 PHE A CA 1
ATOM 661 C C . PHE A 1 84 ? -11.523 22.783 -10.546 1.00 82.69 84 PHE A C 1
ATOM 663 O O . PHE A 1 84 ? -12.456 23.575 -10.510 1.00 82.69 84 PHE A O 1
ATOM 670 N N . LEU A 1 85 ? -10.384 23.064 -11.187 1.00 85.44 85 LEU A N 1
ATOM 671 C CA . LEU A 1 85 ? -10.130 24.350 -11.849 1.00 85.44 85 LEU A CA 1
ATOM 672 C C . LEU A 1 85 ? -11.148 24.652 -12.956 1.00 85.44 85 LEU A C 1
ATOM 674 O O . LEU A 1 85 ? -11.580 25.796 -13.117 1.00 85.44 85 LEU A O 1
ATOM 678 N N . MET A 1 86 ? -11.547 23.637 -13.728 1.00 86.69 86 MET A N 1
ATOM 679 C CA . MET A 1 86 ? -12.576 23.785 -14.757 1.00 86.69 86 MET A CA 1
ATOM 680 C C . MET A 1 86 ? -13.953 24.058 -14.139 1.00 86.69 86 MET A C 1
ATOM 682 O O . MET A 1 86 ? -14.683 24.914 -14.640 1.00 86.69 86 MET A O 1
ATOM 686 N N . ALA A 1 87 ? -14.301 23.362 -13.053 1.00 90.62 87 ALA A N 1
ATOM 687 C CA . ALA A 1 87 ? -15.539 23.591 -12.315 1.00 90.62 87 ALA A CA 1
ATOM 688 C C . ALA A 1 87 ? -15.571 24.996 -11.694 1.00 90.62 87 ALA A C 1
ATOM 690 O O . ALA A 1 87 ? -16.558 25.704 -11.876 1.00 90.62 87 ALA A O 1
ATOM 691 N N . ASP A 1 88 ? -14.484 25.438 -11.062 1.00 89.06 88 ASP A N 1
ATOM 692 C CA . ASP A 1 88 ? -14.360 26.775 -10.476 1.00 89.06 88 ASP A CA 1
ATOM 693 C C . ASP A 1 88 ? -14.453 27.867 -11.539 1.00 89.06 88 ASP A C 1
ATOM 695 O O . ASP A 1 88 ? -15.190 28.836 -11.369 1.00 89.06 88 ASP A O 1
ATOM 699 N N . SER A 1 89 ? -13.789 27.676 -12.682 1.00 90.81 89 SER A N 1
ATOM 700 C CA . SER A 1 89 ? -13.877 28.602 -13.817 1.00 90.81 89 SER A CA 1
ATOM 701 C C . SER A 1 89 ? -15.302 28.683 -14.373 1.00 90.81 89 SER A C 1
ATOM 703 O O . SER A 1 89 ? -15.786 29.767 -14.697 1.00 90.81 89 SER A O 1
ATOM 705 N N . LEU A 1 90 ? -16.003 27.548 -14.477 1.00 93.94 90 LEU A N 1
ATOM 706 C CA . LEU A 1 90 ? -17.396 27.510 -14.925 1.00 93.94 90 LEU A CA 1
ATOM 707 C C . LEU A 1 90 ? -18.325 28.204 -13.923 1.00 93.94 90 LEU A C 1
ATOM 709 O O . LEU A 1 90 ? -19.186 28.991 -14.322 1.00 93.94 90 LEU A O 1
ATOM 713 N N . LEU A 1 91 ? -18.145 27.936 -12.631 1.00 92.94 91 LEU A N 1
ATOM 714 C CA . LEU A 1 91 ? -18.898 28.584 -11.564 1.00 92.94 91 LEU A CA 1
ATOM 715 C C . LEU A 1 91 ? -18.633 30.089 -11.547 1.00 92.94 91 LEU A C 1
ATOM 717 O O . LEU A 1 91 ? -19.580 30.859 -11.403 1.00 92.94 91 LEU A O 1
ATOM 721 N N . ASP A 1 92 ? -17.406 30.533 -11.799 1.00 94.38 92 ASP A N 1
ATOM 722 C CA . ASP A 1 92 ? -17.073 31.949 -11.948 1.00 94.38 92 ASP A CA 1
ATOM 723 C C . ASP A 1 92 ? -17.744 32.586 -13.163 1.00 94.38 92 ASP A C 1
ATOM 725 O O . ASP A 1 92 ? -18.283 33.687 -13.054 1.00 94.38 92 ASP A O 1
ATOM 729 N N . VAL A 1 93 ? -17.798 31.906 -14.308 1.00 94.50 93 VAL A N 1
ATOM 730 C CA . VAL A 1 93 ? -18.529 32.408 -15.483 1.00 94.50 93 VAL A CA 1
ATOM 731 C C . VAL A 1 93 ? -20.025 32.552 -15.177 1.00 94.50 93 VAL A C 1
ATOM 733 O O . VAL A 1 93 ? -20.628 33.573 -15.517 1.00 94.50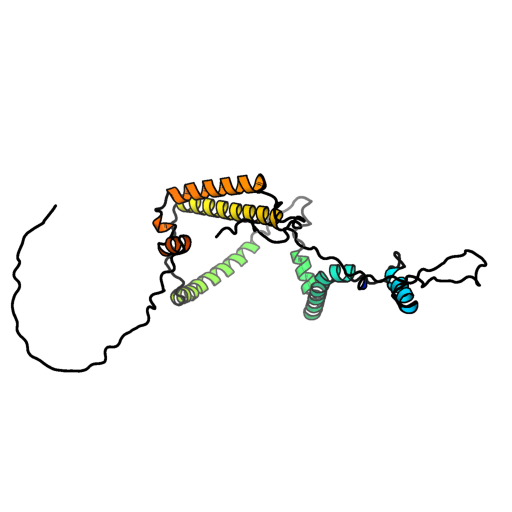 93 VAL A O 1
ATOM 736 N N . LEU A 1 94 ? -20.625 31.571 -14.496 1.00 91.62 94 LEU A N 1
ATOM 737 C CA . LEU A 1 94 ? -22.049 31.582 -14.137 1.00 91.62 94 LEU A CA 1
ATOM 738 C C . LEU A 1 94 ? -22.380 32.607 -13.042 1.00 91.62 94 LEU A C 1
ATOM 740 O O . LEU A 1 94 ? -23.457 33.204 -13.060 1.00 91.62 94 LEU A O 1
ATOM 744 N N . THR A 1 95 ? -21.455 32.842 -12.115 1.00 90.31 95 THR A N 1
ATOM 745 C CA . THR A 1 95 ? -21.626 33.767 -10.982 1.00 90.31 95 THR A CA 1
ATOM 746 C C . THR A 1 95 ? -21.004 35.142 -11.222 1.00 90.31 95 THR A C 1
ATOM 748 O O . THR A 1 95 ? -21.043 35.989 -10.332 1.00 90.31 95 THR A O 1
ATOM 751 N N . LYS A 1 96 ? -20.447 35.390 -12.417 1.00 89.94 96 LYS A N 1
ATOM 752 C CA . LYS A 1 96 ? -19.698 36.610 -12.768 1.00 89.94 96 LYS A CA 1
ATOM 753 C C . LYS A 1 96 ? -18.563 36.911 -11.773 1.00 89.94 96 LYS A C 1
ATOM 755 O O . LYS A 1 96 ? -18.380 38.058 -11.370 1.00 89.94 96 LYS A O 1
ATOM 760 N N . GLY A 1 97 ? -17.827 35.875 -11.373 1.00 87.25 97 GLY A N 1
ATOM 761 C CA . GLY A 1 97 ? -16.727 35.942 -10.404 1.00 87.25 97 GLY A CA 1
ATOM 762 C C . GLY A 1 97 ? -17.173 35.963 -8.939 1.00 87.25 97 GLY A C 1
ATOM 763 O O . GLY A 1 97 ? -16.397 36.339 -8.064 1.00 87.25 97 GLY A O 1
ATOM 764 N N . GLY A 1 98 ? -18.433 35.618 -8.654 1.00 89.12 98 GLY A N 1
ATOM 765 C CA . GLY A 1 98 ? -18.942 35.517 -7.285 1.00 89.12 98 GLY A CA 1
ATOM 766 C C . GLY A 1 98 ? -18.386 34.310 -6.524 1.00 89.12 98 GLY A C 1
ATOM 767 O O . GLY A 1 98 ? -18.166 34.408 -5.320 1.00 89.12 98 GLY A O 1
ATOM 768 N N . HIS A 1 99 ? -18.126 33.201 -7.221 1.00 91.06 99 HIS A N 1
ATOM 769 C CA . HIS A 1 99 ? -17.624 31.953 -6.639 1.00 91.06 99 HIS A CA 1
ATOM 770 C C . HIS A 1 99 ? -16.194 32.096 -6.097 1.00 91.06 99 HIS A C 1
ATOM 772 O O . HIS A 1 99 ? -15.971 31.885 -4.906 1.00 91.06 99 HIS A O 1
ATOM 778 N N . SER A 1 100 ? -15.245 32.572 -6.905 1.00 88.94 100 SER A N 1
ATOM 779 C CA . SER A 1 100 ? -13.869 32.826 -6.452 1.00 88.94 100 SER A CA 1
ATOM 780 C C . SER A 1 100 ? -13.778 33.904 -5.372 1.00 88.94 100 SER A C 1
ATOM 782 O O . SER A 1 100 ? -12.916 33.828 -4.495 1.00 88.94 100 SER A O 1
ATOM 784 N N . ARG A 1 101 ? -14.683 34.890 -5.380 1.00 85.44 101 ARG A N 1
ATOM 785 C CA . ARG A 1 101 ? -14.767 35.899 -4.317 1.00 85.44 101 ARG A CA 1
ATOM 786 C C . ARG A 1 101 ? -15.227 35.297 -2.987 1.00 85.44 101 ARG A C 1
ATOM 788 O O . ARG A 1 101 ? -14.606 35.577 -1.968 1.00 85.44 101 ARG A O 1
ATOM 795 N N . ALA A 1 102 ? -16.267 34.466 -3.000 1.00 86.56 102 ALA A N 1
ATOM 796 C CA . ALA A 1 102 ? -16.760 33.796 -1.798 1.00 86.56 102 ALA A CA 1
ATOM 797 C C . ALA A 1 102 ? -15.726 32.816 -1.217 1.00 86.56 102 ALA A C 1
ATOM 799 O O . ALA A 1 102 ? -15.564 32.750 -0.002 1.00 86.56 102 ALA A O 1
ATOM 800 N N . LEU A 1 103 ? -14.985 32.104 -2.076 1.00 85.00 103 LEU A N 1
ATOM 801 C CA . LEU A 1 103 ? -13.880 31.245 -1.642 1.00 85.00 103 LEU A CA 1
ATOM 802 C C . LEU A 1 103 ? -12.771 32.044 -0.949 1.00 85.00 103 LEU A C 1
ATOM 804 O O . LEU A 1 103 ? -12.337 31.652 0.130 1.00 85.00 103 LEU A O 1
ATOM 808 N N . ARG A 1 104 ? -12.373 33.198 -1.504 1.00 82.81 104 ARG A N 1
ATOM 809 C CA . ARG A 1 104 ? -11.395 34.087 -0.853 1.00 82.81 104 ARG A CA 1
ATOM 810 C C . ARG A 1 104 ? -11.878 34.587 0.504 1.00 82.81 104 ARG A C 1
ATOM 812 O O . ARG A 1 104 ? -11.105 34.575 1.447 1.00 82.81 104 ARG A O 1
ATOM 819 N N . GLU A 1 105 ? -13.141 34.994 0.609 1.00 83.44 105 GLU A N 1
ATOM 820 C CA . GLU A 1 105 ? -13.724 35.484 1.867 1.00 83.44 105 GLU A CA 1
ATOM 821 C C . GLU A 1 105 ? -13.789 34.383 2.953 1.00 83.44 105 GLU A C 1
ATOM 823 O O . GLU A 1 105 ? -13.659 34.681 4.141 1.00 83.44 105 GLU A O 1
ATOM 828 N N . LEU A 1 106 ? -13.934 33.109 2.561 1.00 74.69 106 LEU A N 1
ATOM 829 C CA . LEU A 1 106 ? -13.904 31.948 3.463 1.00 74.69 106 LEU A CA 1
ATOM 830 C C . LEU A 1 106 ? -12.477 31.544 3.880 1.00 74.69 106 LEU A C 1
ATOM 832 O O . LEU A 1 106 ? -12.290 30.987 4.960 1.00 74.69 106 LEU A O 1
ATOM 836 N N . GLU A 1 107 ? -11.481 31.813 3.035 1.00 68.38 107 GLU A N 1
ATOM 837 C CA . GLU A 1 107 ? -10.065 31.503 3.281 1.00 68.38 107 GLU A CA 1
ATOM 838 C C . GLU A 1 107 ? -9.363 32.589 4.128 1.00 68.38 107 GLU A C 1
ATOM 840 O O . GLU A 1 107 ? -8.414 32.302 4.858 1.00 68.38 107 GLU A O 1
ATOM 845 N N . THR A 1 108 ? -9.894 33.820 4.140 1.00 58.50 108 THR A N 1
ATOM 846 C CA . THR A 1 108 ? -9.407 34.964 4.939 1.00 58.50 108 THR A CA 1
ATOM 847 C C . THR A 1 108 ? -9.848 35.046 6.424 1.00 58.50 108 THR A C 1
ATOM 849 O O . THR A 1 108 ? -10.107 36.152 6.898 1.00 58.50 108 THR A O 1
ATOM 852 N N . PRO A 1 109 ? -9.920 33.957 7.220 1.00 54.31 109 PRO A N 1
ATOM 853 C CA . PRO A 1 109 ? -9.840 34.085 8.685 1.00 54.31 109 PRO A CA 1
ATOM 854 C C . PRO A 1 109 ? -8.490 33.687 9.306 1.00 54.31 109 PRO A C 1
ATOM 856 O O . PRO A 1 109 ? -8.380 33.736 10.529 1.00 54.31 109 PRO A O 1
ATOM 859 N N . LEU A 1 110 ? -7.477 33.267 8.532 1.00 47.72 110 LEU A N 1
ATOM 860 C CA . LEU A 1 110 ? -6.263 32.650 9.105 1.00 47.72 110 LEU A CA 1
ATOM 861 C C . LEU A 1 110 ? -4.951 33.450 9.019 1.00 47.72 110 LEU A C 1
ATOM 863 O O . LEU A 1 110 ? -4.002 33.058 9.692 1.00 47.72 110 LEU A O 1
ATOM 867 N N . GLU A 1 111 ? -4.873 34.565 8.285 1.00 47.22 111 GLU A N 1
ATOM 868 C CA . GLU A 1 111 ? -3.596 35.299 8.119 1.00 47.22 111 GLU A CA 1
ATOM 869 C C . GLU A 1 111 ? -3.522 36.682 8.788 1.00 47.22 111 GLU A C 1
ATOM 871 O O . GLU A 1 111 ? -2.440 37.257 8.873 1.00 47.22 111 GLU A O 1
ATOM 876 N N . GLU A 1 112 ? -4.609 37.205 9.357 1.00 42.91 112 GLU A N 1
ATOM 877 C CA . GLU A 1 112 ? -4.588 38.505 10.046 1.00 42.91 112 GLU A CA 1
ATOM 878 C C . GLU A 1 112 ? -4.752 38.343 11.562 1.00 42.91 112 GLU A C 1
ATOM 880 O O . GLU A 1 112 ? -5.799 38.623 12.142 1.00 42.91 112 GLU A O 1
ATOM 885 N N . ALA A 1 113 ? -3.693 37.878 12.227 1.00 39.94 113 ALA A N 1
ATOM 886 C CA . ALA A 1 113 ? -3.591 37.916 13.686 1.00 39.94 113 ALA A CA 1
ATOM 887 C C . ALA A 1 113 ? -2.171 38.266 14.163 1.00 39.94 113 ALA A C 1
ATOM 889 O O . ALA A 1 113 ? -1.603 37.586 15.012 1.00 39.94 113 ALA A O 1
ATOM 890 N N . GLU A 1 114 ? -1.616 39.377 13.673 1.00 38.41 114 GLU A N 1
ATOM 891 C CA . GLU A 1 114 ? -0.606 40.142 14.410 1.00 38.41 114 GLU A CA 1
ATOM 892 C C . GLU A 1 114 ? -0.995 41.628 14.423 1.00 38.41 114 GLU A C 1
ATOM 894 O O . GLU A 1 114 ? -1.109 42.254 13.374 1.00 38.41 114 GLU A O 1
ATOM 899 N N . GLY A 1 115 ? -1.184 42.202 15.621 1.00 30.08 115 GLY A N 1
ATOM 900 C CA . GLY A 1 115 ? -1.231 43.660 15.811 1.00 30.08 115 GLY A CA 1
ATOM 901 C C . GLY A 1 115 ? -2.447 44.231 16.552 1.00 30.08 115 GLY A C 1
ATOM 902 O O . GLY A 1 115 ? -3.306 44.857 15.954 1.00 30.08 115 GLY A O 1
ATOM 903 N N . SER A 1 116 ? -2.466 44.056 17.877 1.00 30.25 116 SER A N 1
ATOM 904 C CA . SER A 1 116 ? -2.921 45.010 18.915 1.00 30.25 116 SER A CA 1
ATOM 905 C C . SER A 1 116 ? -4.063 46.025 18.651 1.00 30.25 116 SER A C 1
ATOM 907 O O . SER A 1 116 ? -3.888 47.009 17.943 1.00 30.25 116 SER A O 1
ATOM 909 N N . GLN A 1 117 ? -5.111 45.886 19.484 1.00 34.09 117 GLN A N 1
ATOM 910 C CA . GLN A 1 117 ? -5.895 46.943 20.164 1.00 34.09 117 GLN A CA 1
ATOM 911 C C . GLN A 1 117 ? -6.629 48.002 19.319 1.00 34.09 117 GLN A C 1
ATOM 913 O O . GLN A 1 117 ? -6.070 49.033 18.980 1.00 34.09 117 GLN A O 1
ATOM 918 N N . GLU A 1 118 ? -7.956 47.871 19.217 1.00 33.91 118 GLU A N 1
ATOM 919 C CA . GLU A 1 118 ? -8.899 48.635 20.053 1.00 33.91 118 GLU A CA 1
ATOM 920 C C . GLU A 1 118 ? -10.364 48.250 19.770 1.00 33.91 118 GLU A C 1
ATOM 922 O O . GLU A 1 118 ? -10.781 48.070 18.633 1.00 33.91 118 GLU A O 1
ATOM 927 N N . ARG A 1 119 ? -11.152 48.268 20.853 1.00 37.50 119 ARG A N 1
ATOM 928 C CA . ARG A 1 119 ? -12.592 48.564 20.894 1.00 37.50 119 ARG A CA 1
ATOM 929 C C . ARG A 1 119 ? -13.587 47.425 20.641 1.00 37.50 119 ARG A C 1
ATOM 931 O O . ARG A 1 119 ? -14.083 47.169 19.551 1.00 37.50 119 ARG A O 1
ATOM 938 N N . SER A 1 120 ? -13.965 46.841 21.777 1.00 44.19 120 SER A N 1
ATOM 939 C CA . SER A 1 120 ? -15.304 46.347 22.082 1.00 44.19 120 SER A CA 1
ATOM 940 C C . SER A 1 120 ? -16.402 47.170 21.398 1.00 44.19 120 SER A C 1
ATOM 942 O O . SER A 1 120 ? -16.487 48.360 21.680 1.00 44.19 120 SER A O 1
ATOM 944 N N . ASP A 1 121 ? -17.205 46.547 20.529 1.00 36.47 121 ASP A N 1
ATOM 945 C CA . ASP A 1 121 ? -18.644 46.840 20.331 1.00 36.47 121 ASP A CA 1
ATOM 946 C C . ASP A 1 121 ? -19.297 46.051 19.170 1.00 36.47 121 ASP A C 1
ATOM 948 O O . ASP A 1 121 ? -20.502 46.151 18.978 1.00 36.47 121 ASP A O 1
ATOM 952 N N . ALA A 1 122 ? -18.581 45.168 18.460 1.00 42.59 122 ALA A N 1
ATOM 953 C CA . ALA A 1 122 ? -19.154 44.362 17.364 1.00 42.59 122 ALA A CA 1
ATOM 954 C C . ALA A 1 122 ? -19.638 42.941 17.759 1.00 42.59 122 ALA A C 1
ATOM 956 O O . ALA A 1 122 ? -19.907 42.112 16.897 1.00 42.59 122 ALA A O 1
ATOM 957 N N . ILE A 1 123 ? -19.755 42.627 19.058 1.00 44.53 123 ILE A N 1
ATOM 958 C CA . ILE A 1 123 ? -20.177 41.290 19.549 1.00 44.53 123 ILE A CA 1
ATOM 959 C C . ILE A 1 123 ? -21.704 41.204 19.766 1.00 44.53 123 ILE A C 1
ATOM 961 O O . ILE A 1 123 ? -22.254 40.126 19.987 1.00 44.53 123 ILE A O 1
ATOM 965 N N . LYS A 1 124 ? -22.436 42.323 19.682 1.00 44.47 124 LYS A N 1
ATOM 966 C CA . LYS A 1 124 ? -23.889 42.330 19.935 1.00 44.47 124 LYS A CA 1
ATOM 967 C C . LYS A 1 124 ? -24.744 41.981 18.714 1.00 44.47 124 LYS A C 1
ATOM 969 O O . LYS A 1 124 ? -25.833 41.449 18.909 1.00 44.47 124 LYS A O 1
ATOM 974 N N . ASP A 1 125 ? -24.238 42.158 17.496 1.00 44.91 125 ASP A N 1
ATOM 975 C CA . ASP A 1 125 ? -25.055 41.983 16.284 1.00 44.91 125 ASP A CA 1
ATOM 976 C C . ASP A 1 125 ? -25.030 40.558 15.705 1.00 44.91 125 ASP A C 1
ATOM 978 O O . ASP A 1 125 ? -25.936 40.175 14.970 1.00 44.91 125 ASP A O 1
ATOM 982 N N . ILE A 1 126 ? -24.074 39.715 16.112 1.00 47.34 126 ILE A N 1
ATOM 983 C CA . ILE A 1 126 ? -24.038 38.288 15.730 1.00 47.34 126 ILE A CA 1
ATOM 984 C C . ILE A 1 126 ? -25.069 37.474 16.530 1.00 47.34 126 ILE A C 1
ATOM 986 O O . ILE A 1 126 ? -25.657 36.522 16.020 1.00 47.34 126 ILE A O 1
ATOM 990 N N . LYS A 1 127 ? -25.377 37.890 17.765 1.00 42.09 127 LYS A N 1
ATOM 991 C CA . LYS A 1 127 ? -26.289 37.152 18.650 1.00 42.09 127 LYS A CA 1
ATOM 992 C C . LYS A 1 127 ? -27.766 37.294 18.264 1.00 42.09 127 LYS A C 1
ATOM 994 O O . LYS A 1 127 ? -28.574 36.452 18.635 1.00 42.09 127 LYS A O 1
ATOM 999 N N . VAL A 1 128 ? -28.130 38.342 17.520 1.00 44.94 128 VAL A N 1
ATOM 1000 C CA . VAL A 1 128 ? -29.523 38.593 17.107 1.00 44.94 128 VAL A CA 1
ATOM 1001 C C . VAL A 1 128 ? -29.942 37.681 15.947 1.00 44.94 128 VAL A C 1
ATOM 1003 O O . VAL A 1 128 ? -31.104 37.296 15.874 1.00 44.94 128 VAL A O 1
ATOM 1006 N N . MET A 1 129 ? -29.007 37.261 15.087 1.00 45.09 129 MET A N 1
ATOM 1007 C CA . MET A 1 129 ? -29.322 36.414 13.928 1.00 45.09 129 MET A CA 1
ATOM 1008 C C . MET A 1 129 ? -29.386 34.914 14.268 1.00 45.09 129 MET A C 1
ATOM 1010 O O . MET A 1 129 ? -30.087 34.161 13.599 1.00 45.09 129 MET A O 1
ATOM 1014 N N . GLU A 1 130 ? -28.721 34.479 15.341 1.00 43.31 130 GLU A N 1
ATOM 1015 C CA . GLU A 1 130 ? -28.728 33.081 15.799 1.00 43.31 130 GLU A CA 1
ATOM 1016 C C . GLU A 1 130 ? -30.033 32.705 16.539 1.00 43.31 130 GLU A C 1
ATOM 1018 O O . GLU A 1 130 ? -30.530 31.585 16.417 1.00 43.31 130 GLU A O 1
ATOM 1023 N N . ILE A 1 131 ? -30.656 33.667 17.235 1.00 47.94 131 ILE A N 1
ATOM 1024 C CA . ILE A 1 131 ? -31.917 33.466 17.976 1.00 47.94 131 ILE A CA 1
ATOM 1025 C C . ILE A 1 131 ? -33.105 33.241 17.022 1.00 47.94 131 ILE A C 1
ATOM 1027 O O . ILE A 1 131 ? -33.994 32.441 17.317 1.00 47.94 131 ILE A O 1
ATOM 1031 N N . ASP A 1 132 ? -33.105 33.892 15.856 1.00 43.78 132 ASP A N 1
ATOM 1032 C CA . ASP A 1 132 ? -34.217 33.825 14.893 1.00 43.78 132 ASP A CA 1
ATOM 1033 C C . ASP A 1 132 ? -34.200 32.531 14.047 1.00 43.78 132 ASP A C 1
ATOM 1035 O O . ASP A 1 132 ? -35.223 32.103 13.508 1.00 43.78 132 ASP A O 1
ATOM 1039 N N . ILE A 1 133 ? -33.050 31.846 13.978 1.00 49.72 133 ILE A N 1
ATOM 1040 C CA . ILE A 1 133 ? -32.915 30.519 13.351 1.00 49.72 133 ILE A CA 1
ATOM 1041 C C . ILE A 1 133 ? -33.340 29.418 14.336 1.00 49.72 133 ILE A C 1
ATOM 1043 O O . ILE A 1 133 ? -34.042 28.485 13.939 1.00 49.72 133 ILE A O 1
ATOM 1047 N N . ALA A 1 134 ? -32.996 29.554 15.623 1.00 45.66 134 ALA A N 1
ATOM 1048 C CA . ALA A 1 134 ? -33.399 28.615 16.673 1.00 45.66 134 ALA A CA 1
ATOM 1049 C C . ALA A 1 134 ? -34.926 28.598 16.888 1.00 45.66 134 ALA A C 1
ATOM 1051 O O . ALA A 1 134 ? -35.536 27.530 16.887 1.00 45.66 134 ALA A O 1
ATOM 1052 N N . ALA A 1 135 ? -35.572 29.770 16.935 1.00 49.91 135 ALA A N 1
ATOM 1053 C CA . ALA A 1 135 ? -37.031 29.868 17.074 1.00 49.91 135 ALA A CA 1
ATOM 1054 C C . ALA A 1 135 ? -37.798 29.271 15.874 1.00 49.91 135 ALA A C 1
ATOM 1056 O O . ALA A 1 135 ? -38.936 28.815 16.005 1.00 49.91 135 ALA A O 1
ATOM 1057 N N . ARG A 1 136 ? -37.174 29.241 14.689 1.00 49.56 136 ARG A N 1
ATOM 1058 C CA . ARG A 1 136 ? -37.751 28.651 13.472 1.00 49.56 136 ARG A CA 1
ATOM 1059 C C . ARG A 1 136 ? -37.578 27.129 13.412 1.00 49.56 136 ARG A C 1
ATOM 1061 O O . ARG A 1 136 ? -38.352 26.467 12.719 1.00 49.56 136 ARG A O 1
ATOM 1068 N N . LEU A 1 137 ? -36.602 26.584 14.141 1.00 47.44 137 LEU A N 1
ATOM 1069 C CA . LEU A 1 137 ? -36.329 25.148 14.231 1.00 47.44 137 LEU A CA 1
ATOM 1070 C C . LEU A 1 137 ? -37.236 24.445 15.254 1.00 47.44 137 LEU A C 1
ATOM 1072 O O . LEU A 1 137 ? -37.650 23.312 15.011 1.00 47.44 137 LEU A O 1
ATOM 1076 N N . ASP A 1 138 ? -37.660 25.138 16.314 1.00 47.81 138 ASP A N 1
ATOM 1077 C CA . ASP A 1 138 ? -38.618 24.592 17.288 1.00 47.81 138 ASP A CA 1
ATOM 1078 C C . ASP A 1 138 ? -39.978 24.257 16.655 1.00 47.81 138 ASP A C 1
ATOM 1080 O O . ASP A 1 138 ? -40.587 23.241 16.978 1.00 47.81 138 ASP A O 1
ATOM 1084 N N . SER A 1 139 ? -40.413 25.024 15.648 1.00 49.75 139 SER A N 1
ATOM 1085 C CA . SER A 1 139 ? -41.633 24.722 14.880 1.00 49.75 139 SER A CA 1
ATOM 1086 C C . SER A 1 139 ? -41.484 23.516 13.930 1.00 49.75 139 SER A C 1
ATOM 1088 O O . SER A 1 139 ? -42.488 22.926 13.516 1.00 49.75 139 SER A O 1
ATOM 1090 N N . ALA A 1 140 ? -40.254 23.135 13.568 1.00 51.62 140 ALA A N 1
ATOM 1091 C CA . ALA A 1 140 ? -39.968 21.982 12.711 1.00 51.62 140 ALA A CA 1
ATOM 1092 C C . ALA A 1 140 ? -39.810 20.673 13.506 1.00 51.62 140 ALA A C 1
ATOM 1094 O O . ALA A 1 140 ? -40.039 19.594 12.949 1.00 51.62 140 ALA A O 1
ATOM 1095 N N . ASN A 1 141 ? -39.494 20.763 14.801 1.00 57.00 141 ASN A N 1
ATOM 1096 C CA . ASN A 1 141 ? -39.365 19.610 15.692 1.00 57.00 141 ASN A CA 1
ATOM 1097 C C . ASN A 1 141 ? -40.693 18.846 15.845 1.00 57.00 141 ASN A C 1
ATOM 1099 O O . ASN A 1 141 ? -40.707 17.616 15.745 1.00 57.00 141 ASN A O 1
ATOM 1103 N N . ASP A 1 142 ? -41.828 19.544 15.935 1.00 58.81 142 ASP A N 1
ATOM 1104 C CA . ASP A 1 142 ? -43.155 18.907 16.019 1.00 58.81 142 ASP A CA 1
ATOM 1105 C C . ASP A 1 142 ? -43.514 18.108 14.754 1.00 58.81 142 ASP A C 1
ATOM 1107 O O . ASP A 1 142 ? -44.115 17.032 14.821 1.00 58.81 142 ASP A O 1
ATOM 1111 N N . ARG A 1 143 ? -43.096 18.590 13.575 1.00 59.41 143 ARG A N 1
ATOM 1112 C CA . ARG A 1 143 ? -43.338 17.912 12.288 1.00 59.41 143 ARG A CA 1
ATOM 1113 C C . ARG A 1 143 ? -42.421 16.709 12.068 1.00 59.41 143 ARG A C 1
ATOM 1115 O O . ARG A 1 143 ? -42.843 15.736 11.445 1.00 59.41 143 ARG A O 1
ATOM 1122 N N . LEU A 1 144 ? -41.196 16.750 12.590 1.00 59.72 144 LEU A N 1
ATOM 1123 C CA . LEU A 1 144 ? -40.250 15.635 12.505 1.00 59.72 144 LEU A CA 1
ATOM 1124 C C . LEU A 1 144 ? -40.580 14.519 13.511 1.00 59.72 144 LEU A C 1
ATOM 1126 O O . LEU A 1 144 ? -40.335 13.344 13.235 1.00 59.72 144 LEU A O 1
ATOM 1130 N N . THR A 1 145 ? -41.206 14.866 14.636 1.00 62.78 145 THR A N 1
ATOM 1131 C CA . THR A 1 145 ? -41.638 13.905 15.665 1.00 62.78 145 THR A CA 1
ATOM 1132 C C . THR A 1 145 ? -42.692 12.932 15.124 1.00 62.78 145 THR A C 1
ATOM 1134 O O . THR A 1 145 ? -42.608 11.730 15.369 1.00 62.78 145 THR A O 1
ATOM 1137 N N . ALA A 1 146 ? -43.618 13.412 14.286 1.00 61.97 146 ALA A N 1
ATOM 1138 C CA . ALA A 1 146 ? -44.598 12.564 13.603 1.00 61.97 146 ALA A CA 1
ATOM 1139 C C . ALA A 1 146 ? -43.960 11.598 12.580 1.00 61.97 146 ALA A C 1
ATOM 1141 O O . ALA A 1 146 ? -44.439 10.479 12.411 1.00 61.97 146 ALA A O 1
ATOM 1142 N N . LEU A 1 147 ? -42.857 11.989 11.929 1.00 58.34 147 LEU A N 1
ATOM 1143 C CA . LEU A 1 147 ? -42.113 11.122 11.002 1.00 58.34 147 LEU A CA 1
ATOM 1144 C C . LEU A 1 147 ? -41.269 10.064 11.730 1.00 58.34 147 LEU A C 1
ATOM 1146 O O . LEU A 1 147 ? -41.129 8.953 11.220 1.00 58.34 147 LEU A O 1
ATOM 1150 N N . LYS A 1 148 ? -40.775 10.370 12.938 1.00 59.00 148 LYS A N 1
ATOM 1151 C CA . LYS A 1 148 ? -40.071 9.424 13.827 1.00 59.00 148 LYS A CA 1
ATOM 1152 C C . LYS A 1 148 ? -40.944 8.245 14.277 1.00 59.00 148 LYS A C 1
ATOM 1154 O O . LYS A 1 148 ? -40.406 7.190 14.579 1.00 59.00 148 LYS A O 1
ATOM 1159 N N . ALA A 1 149 ? -42.267 8.419 14.326 1.00 58.78 149 ALA A N 1
ATOM 1160 C CA . ALA A 1 149 ? -43.216 7.358 14.674 1.00 58.78 149 ALA A CA 1
ATOM 1161 C C . ALA A 1 149 ? -43.607 6.468 13.475 1.00 58.78 149 ALA A C 1
ATOM 1163 O O . ALA A 1 149 ? -44.063 5.345 13.667 1.00 58.78 149 ALA A O 1
ATOM 1164 N N . VAL A 1 150 ? -43.445 6.965 12.241 1.00 57.06 150 VAL A N 1
ATOM 1165 C CA . VAL A 1 150 ? -43.769 6.236 10.997 1.00 57.06 150 VAL A CA 1
ATOM 1166 C C . VAL A 1 150 ? -42.593 5.382 10.531 1.00 57.06 150 VAL A C 1
ATOM 1168 O O . VAL A 1 150 ? -42.783 4.321 9.936 1.00 57.06 150 VAL A O 1
ATOM 1171 N N . THR A 1 151 ? -41.365 5.813 10.812 1.00 55.16 151 THR A N 1
ATOM 1172 C CA . THR A 1 151 ? -40.188 4.976 10.615 1.00 55.16 151 THR A CA 1
ATOM 1173 C C . THR A 1 151 ? -39.996 4.134 11.869 1.00 55.16 151 THR A C 1
ATOM 1175 O O . THR A 1 151 ? -39.717 4.636 12.949 1.00 55.16 151 THR A O 1
ATOM 1178 N N . ASN A 1 152 ? -40.137 2.818 11.737 1.00 50.75 152 ASN A N 1
ATOM 1179 C CA . ASN A 1 152 ? -39.975 1.828 12.808 1.00 50.75 152 ASN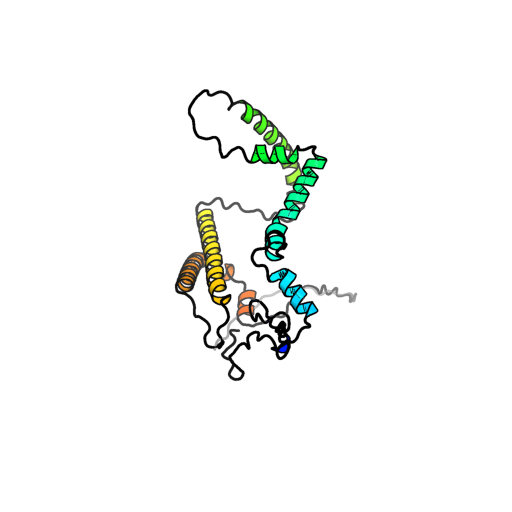 A CA 1
ATOM 1180 C C . ASN A 1 152 ? -38.514 1.719 13.336 1.00 50.75 152 ASN A C 1
ATOM 1182 O O . ASN A 1 152 ? -38.082 0.656 13.768 1.00 50.75 152 ASN A O 1
ATOM 1186 N N . PHE A 1 153 ? -37.746 2.814 13.267 1.00 48.84 153 PHE A N 1
ATOM 1187 C CA . PHE A 1 153 ? -36.395 3.015 13.795 1.00 48.84 153 PHE A CA 1
ATOM 1188 C C . PHE A 1 153 ? -36.387 3.467 15.264 1.00 48.84 153 PHE A C 1
ATOM 1190 O O . PHE A 1 153 ? -35.324 3.703 15.831 1.00 48.84 153 PHE A O 1
ATOM 1197 N N . GLY A 1 154 ? -37.558 3.600 15.887 1.00 48.06 154 GLY A N 1
ATOM 1198 C CA . GLY A 1 154 ? -37.706 3.909 17.302 1.00 48.06 154 GLY A CA 1
ATOM 1199 C C . GLY A 1 154 ? -37.845 2.650 18.148 1.00 48.06 154 GLY A C 1
ATOM 1200 O O . GLY A 1 154 ? -38.927 2.390 18.668 1.00 48.06 154 GLY A O 1
ATOM 1201 N N . MET A 1 155 ? -36.758 1.896 18.353 1.00 48.12 155 MET A N 1
ATOM 1202 C CA . MET A 1 155 ? -36.609 1.368 19.712 1.00 48.12 155 MET A CA 1
ATOM 1203 C C . MET A 1 155 ? -36.462 2.590 20.624 1.00 48.12 155 MET A C 1
ATOM 1205 O O . MET A 1 155 ? -35.781 3.539 20.217 1.00 48.12 155 MET A O 1
ATOM 1209 N N . PRO A 1 156 ? -37.073 2.615 21.821 1.00 44.44 156 PRO A N 1
ATOM 1210 C CA . PRO A 1 156 ? -36.665 3.587 22.816 1.00 44.44 156 PRO A CA 1
ATOM 1211 C C . PRO A 1 156 ? -35.161 3.385 22.981 1.00 44.44 156 PRO A C 1
ATOM 1213 O O . PRO A 1 156 ? -34.715 2.306 23.370 1.00 44.44 156 PRO A O 1
ATOM 1216 N N . ILE A 1 157 ? -34.373 4.384 22.595 1.00 51.50 157 ILE A N 1
ATOM 1217 C CA . ILE A 1 157 ? -33.027 4.497 23.128 1.00 51.50 157 ILE A CA 1
ATOM 1218 C C . ILE A 1 157 ? -33.305 4.753 24.601 1.00 51.50 157 ILE A C 1
ATOM 1220 O O . ILE A 1 157 ? -33.729 5.848 24.964 1.00 51.50 157 ILE A O 1
ATOM 1224 N N . GLU A 1 158 ? -33.220 3.708 25.424 1.00 51.00 158 GLU A N 1
ATOM 1225 C CA . GLU A 1 158 ? -33.046 3.919 26.848 1.00 51.00 158 GLU A CA 1
ATOM 1226 C C . GLU A 1 158 ? -31.738 4.696 26.956 1.00 51.00 158 GLU A C 1
ATOM 1228 O O . GLU A 1 158 ? -30.649 4.153 26.767 1.00 51.00 158 GLU A O 1
ATOM 1233 N N . GLU A 1 159 ? -31.862 6.015 27.104 1.00 51.91 159 GLU A N 1
ATOM 1234 C CA . GLU A 1 159 ? -30.768 6.887 27.492 1.00 51.91 159 GLU A CA 1
ATOM 1235 C C . GLU A 1 159 ? -30.344 6.414 28.881 1.00 51.91 159 GLU A C 1
ATOM 1237 O O . GLU A 1 159 ? -30.879 6.832 29.907 1.00 51.91 159 GLU A O 1
ATOM 1242 N N . PHE A 1 160 ? -29.425 5.449 28.913 1.00 49.91 160 PHE A N 1
ATOM 1243 C CA . PHE A 1 160 ? -28.703 5.089 30.118 1.00 49.91 160 PHE A CA 1
ATOM 1244 C C . PHE A 1 160 ? -27.766 6.252 30.432 1.00 49.91 160 PHE A C 1
ATOM 1246 O O . PHE A 1 160 ? -26.577 6.206 30.127 1.00 49.91 160 PHE A O 1
ATOM 1253 N N . ASP A 1 161 ? -28.315 7.309 31.027 1.00 57.91 161 ASP A N 1
ATOM 1254 C CA . ASP A 1 161 ? -27.584 8.492 31.488 1.00 57.91 161 ASP A CA 1
ATOM 1255 C C . ASP A 1 161 ? -26.870 8.174 32.817 1.00 57.91 161 ASP A C 1
ATOM 1257 O O . ASP A 1 161 ? -27.057 8.802 33.859 1.00 57.91 161 ASP A O 1
ATOM 1261 N N . SER A 1 162 ? -26.107 7.080 32.796 1.00 71.81 162 SER A N 1
ATOM 1262 C CA . SER A 1 162 ? -25.257 6.628 33.885 1.00 71.81 162 SER A CA 1
ATOM 1263 C C . SER A 1 162 ? -23.819 6.957 33.515 1.00 71.81 162 SER A C 1
ATOM 1265 O O . SER A 1 162 ? -23.337 6.543 32.463 1.00 71.81 162 SER A O 1
ATOM 1267 N N . GLU A 1 163 ? -23.111 7.658 34.398 1.00 80.25 163 GLU A N 1
ATOM 1268 C CA . GLU A 1 163 ? -21.668 7.930 34.295 1.00 80.25 163 GLU A CA 1
ATOM 1269 C C . GLU A 1 163 ? -20.864 6.657 33.951 1.00 80.25 163 GLU A C 1
ATOM 1271 O O . GLU A 1 163 ? -19.896 6.684 33.192 1.00 80.25 163 GLU A O 1
ATOM 1276 N N . GLU A 1 164 ? -21.325 5.505 34.439 1.00 81.81 164 GLU A N 1
ATOM 1277 C CA . GLU A 1 164 ? -20.753 4.194 34.149 1.00 81.81 164 GLU A CA 1
ATOM 1278 C C . GLU A 1 164 ? -20.900 3.781 32.670 1.00 81.81 164 GLU A C 1
ATOM 1280 O O . GLU A 1 164 ? -19.957 3.252 32.076 1.00 81.81 164 GLU A O 1
ATOM 1285 N N . ALA A 1 165 ? -22.043 4.073 32.041 1.00 83.44 165 ALA A N 1
ATOM 1286 C CA . ALA A 1 165 ? -22.280 3.784 30.627 1.00 83.44 165 ALA A CA 1
ATOM 1287 C C . ALA A 1 165 ? -21.359 4.614 29.716 1.00 83.44 165 ALA A C 1
ATOM 1289 O O . ALA A 1 165 ? -20.832 4.087 28.734 1.00 83.44 165 ALA A O 1
ATOM 1290 N N . GLU A 1 166 ? -21.082 5.873 30.072 1.00 87.38 166 GLU A N 1
ATOM 1291 C CA . GLU A 1 166 ? -20.143 6.719 29.324 1.00 87.38 166 GLU A CA 1
ATOM 1292 C C . GLU A 1 166 ? -18.702 6.180 29.406 1.00 87.38 166 GLU A C 1
ATOM 1294 O O . GLU A 1 166 ? -17.976 6.145 28.406 1.00 87.38 166 GLU A O 1
ATOM 1299 N N . ILE A 1 167 ? -18.287 5.692 30.581 1.00 88.38 167 ILE A N 1
ATOM 1300 C CA . ILE A 1 167 ? -16.973 5.058 30.774 1.00 88.38 167 ILE A CA 1
ATOM 1301 C C . ILE A 1 167 ? -16.852 3.797 29.908 1.00 88.38 167 ILE A C 1
ATOM 1303 O O . ILE A 1 167 ? -15.820 3.588 29.256 1.00 88.38 167 ILE A O 1
ATOM 1307 N N . PHE A 1 168 ? -17.898 2.968 29.858 1.00 88.94 168 PHE A N 1
ATOM 1308 C CA . PHE A 1 168 ? -17.916 1.780 29.005 1.00 88.94 168 PHE A CA 1
ATOM 1309 C C . PHE A 1 168 ? -17.876 2.131 27.522 1.00 88.94 168 PHE A C 1
ATOM 1311 O O . PHE A 1 168 ? -17.087 1.534 26.784 1.00 88.94 168 PHE A O 1
ATOM 1318 N N . GLN A 1 169 ? -18.649 3.129 27.094 1.00 91.31 169 GLN A N 1
ATOM 1319 C CA . GLN A 1 169 ? -18.642 3.585 25.708 1.00 91.31 169 GLN A CA 1
ATOM 1320 C C . GLN A 1 169 ? -17.251 4.081 25.297 1.00 91.31 169 GLN A C 1
ATOM 1322 O O . GLN A 1 169 ? -16.709 3.641 24.284 1.00 91.31 169 GLN A O 1
ATOM 1327 N N . ARG A 1 170 ? -16.600 4.887 26.141 1.00 92.19 170 ARG A N 1
ATOM 1328 C CA . ARG A 1 170 ? -15.224 5.352 25.910 1.00 92.19 170 ARG A CA 1
ATOM 1329 C C . ARG A 1 170 ? -14.236 4.195 25.761 1.00 92.19 170 ARG A C 1
ATOM 1331 O O . ARG A 1 170 ? -13.350 4.236 24.908 1.00 92.19 170 ARG A O 1
ATOM 1338 N N . LYS A 1 171 ? -14.383 3.149 26.576 1.00 93.81 171 LYS A N 1
ATOM 1339 C CA . LYS A 1 171 ? -13.530 1.955 26.518 1.00 93.81 171 LYS A CA 1
ATOM 1340 C C . LYS A 1 171 ? -13.782 1.116 25.261 1.00 93.81 171 LYS A C 1
ATOM 1342 O O . LYS A 1 171 ? -12.835 0.559 24.694 1.00 93.81 171 LYS A O 1
ATOM 1347 N N . LEU A 1 172 ? -15.029 1.041 24.799 1.00 94.25 172 LEU A N 1
ATOM 1348 C CA . LEU A 1 172 ? -15.385 0.430 23.517 1.00 94.25 172 LEU A CA 1
ATOM 1349 C C . LEU A 1 172 ? -14.789 1.215 22.344 1.00 94.25 172 LEU A C 1
ATOM 1351 O O . LEU A 1 172 ? -14.202 0.611 21.441 1.00 94.25 172 LEU A O 1
ATOM 1355 N N . ASP A 1 173 ? -14.850 2.543 22.387 1.00 95.56 173 ASP A N 1
ATOM 1356 C CA . ASP A 1 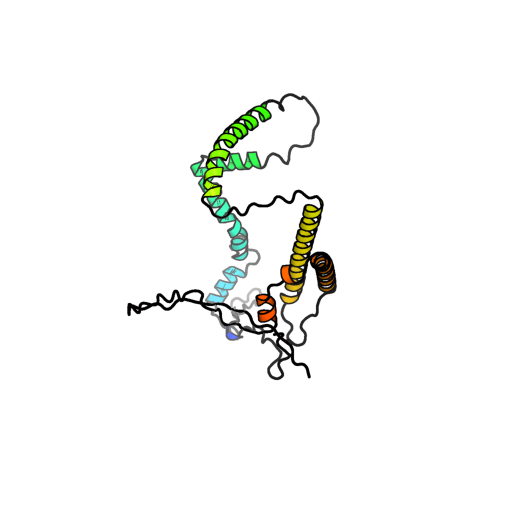173 ? -14.268 3.411 21.362 1.00 95.56 173 ASP A CA 1
ATOM 1357 C C . ASP A 1 173 ? -12.739 3.279 21.316 1.00 95.56 173 ASP A C 1
ATOM 1359 O O . ASP A 1 173 ? -12.154 3.130 20.237 1.00 95.56 173 ASP A O 1
ATOM 1363 N N . GLU A 1 174 ? -12.081 3.237 22.480 1.00 96.69 174 GLU A N 1
ATOM 1364 C CA . GLU A 1 174 ? -10.644 2.965 22.577 1.00 96.69 174 GLU A CA 1
ATOM 1365 C C . GLU A 1 174 ? -10.298 1.593 21.983 1.00 96.69 174 GLU A C 1
ATOM 1367 O O . GLU A 1 174 ? -9.369 1.473 21.182 1.00 96.69 174 GLU A O 1
ATOM 1372 N N . THR A 1 175 ? -11.066 0.556 22.319 1.00 96.94 175 THR A N 1
ATOM 1373 C CA . THR A 1 175 ? -10.848 -0.802 21.794 1.00 96.94 175 THR A CA 1
ATOM 1374 C C . THR A 1 175 ? -11.051 -0.854 20.280 1.00 96.94 175 THR A C 1
ATOM 1376 O O . THR A 1 175 ? -10.272 -1.493 19.571 1.00 96.94 175 THR A O 1
ATOM 1379 N N . THR A 1 176 ? -12.032 -0.118 19.760 1.00 97.56 176 THR A N 1
ATOM 1380 C CA . THR A 1 176 ? -12.278 0.019 18.319 1.00 97.56 176 THR A CA 1
ATOM 1381 C C . THR A 1 176 ? -11.103 0.699 17.618 1.00 97.56 176 THR A C 1
ATOM 1383 O O . THR A 1 176 ? -10.696 0.272 16.535 1.00 97.56 176 THR A O 1
ATOM 1386 N N . LYS A 1 177 ? -10.512 1.729 18.234 1.00 97.94 177 LYS A N 1
ATOM 1387 C CA . LYS A 1 177 ? -9.304 2.381 17.716 1.00 97.94 177 LYS A CA 1
ATOM 1388 C C . LYS A 1 177 ? -8.116 1.417 17.688 1.00 97.94 177 LYS A C 1
ATOM 1390 O O . LYS A 1 177 ? -7.460 1.307 16.656 1.00 97.94 177 LYS A O 1
ATOM 1395 N N . LEU A 1 178 ? -7.881 0.673 18.770 1.00 98.00 178 LEU A N 1
ATOM 1396 C CA . LEU A 1 178 ? -6.804 -0.320 18.836 1.00 98.00 178 LEU A CA 1
ATOM 1397 C C . LEU A 1 178 ? -6.969 -1.435 17.794 1.00 98.00 178 LEU A C 1
ATOM 1399 O O . LEU A 1 178 ? -5.977 -1.892 17.233 1.00 98.00 178 LEU A O 1
ATOM 1403 N N . LEU A 1 179 ? -8.204 -1.855 17.501 1.00 97.94 179 LEU A N 1
ATOM 1404 C CA . LEU A 1 179 ? -8.490 -2.824 16.440 1.00 97.94 179 LEU A CA 1
ATOM 1405 C C . LEU A 1 179 ? -8.129 -2.288 15.052 1.00 97.94 179 LEU A C 1
ATOM 1407 O O . LEU A 1 179 ? -7.543 -3.027 14.263 1.00 97.94 179 LEU A O 1
ATOM 1411 N N . ARG A 1 180 ? -8.428 -1.013 14.764 1.00 97.81 180 ARG A N 1
ATOM 1412 C CA . ARG A 1 180 ? -8.005 -0.372 13.507 1.00 97.81 180 ARG A CA 1
ATOM 1413 C C . ARG A 1 180 ? -6.486 -0.286 13.415 1.00 97.81 180 ARG A C 1
ATOM 1415 O O . ARG A 1 180 ? -5.920 -0.713 12.421 1.00 97.81 180 ARG A O 1
ATOM 1422 N N . GLU A 1 181 ? -5.815 0.151 14.480 1.00 97.88 181 GLU A N 1
ATOM 1423 C CA . GLU A 1 181 ? -4.347 0.206 14.509 1.00 97.88 181 GLU A CA 1
ATOM 1424 C C . GLU A 1 181 ? -3.703 -1.181 14.352 1.00 97.88 181 GLU A C 1
ATOM 1426 O O . GLU A 1 181 ? -2.673 -1.322 13.689 1.00 97.88 181 GLU A O 1
ATOM 1431 N N . LEU A 1 182 ? -4.302 -2.220 14.945 1.00 97.69 182 LEU A N 1
ATOM 1432 C CA . LEU A 1 182 ? -3.855 -3.602 14.783 1.00 97.69 182 LEU A CA 1
ATOM 1433 C C . LEU A 1 182 ? -4.047 -4.075 13.338 1.00 97.69 182 LEU A C 1
ATOM 1435 O O . LEU A 1 182 ? -3.148 -4.708 12.786 1.00 97.69 182 LEU A O 1
ATOM 1439 N N . GLN A 1 183 ? -5.190 -3.759 12.726 1.00 97.00 183 GLN A N 1
ATOM 1440 C CA . GLN A 1 183 ? -5.456 -4.052 11.320 1.00 97.00 183 GLN A CA 1
ATOM 1441 C C . GLN A 1 183 ? -4.451 -3.342 10.409 1.00 97.00 183 GLN A C 1
ATOM 1443 O O . GLN A 1 183 ? -3.909 -3.979 9.508 1.00 97.00 183 GLN A O 1
ATOM 1448 N N . ASP A 1 184 ? -4.157 -2.068 10.666 1.00 96.75 184 ASP A N 1
ATOM 1449 C CA . ASP A 1 184 ? -3.183 -1.291 9.901 1.00 96.75 184 ASP A CA 1
ATOM 1450 C C . ASP A 1 184 ? -1.785 -1.905 10.006 1.00 96.75 184 ASP A C 1
ATOM 1452 O O . ASP A 1 184 ? -1.137 -2.125 8.986 1.00 96.75 184 ASP A O 1
ATOM 1456 N N . ALA A 1 185 ? -1.344 -2.276 11.213 1.00 95.56 185 ALA A N 1
ATOM 1457 C CA . ALA A 1 185 ? -0.049 -2.927 11.418 1.00 95.56 185 ALA A CA 1
ATOM 1458 C C . ALA A 1 185 ? 0.029 -4.305 10.727 1.00 95.56 185 ALA A C 1
ATOM 1460 O O . ALA A 1 185 ? 1.049 -4.660 10.132 1.00 95.56 185 ALA A O 1
ATOM 1461 N N . GLN A 1 186 ? -1.062 -5.078 10.747 1.00 94.75 186 GLN A N 1
ATOM 1462 C CA . GLN A 1 186 ? -1.146 -6.341 10.012 1.00 94.75 186 GLN A CA 1
ATOM 1463 C C . GLN A 1 186 ? -1.132 -6.122 8.497 1.00 94.75 186 GLN A C 1
ATOM 1465 O O . GLN A 1 186 ? -0.473 -6.882 7.787 1.00 94.75 186 GLN A O 1
ATOM 1470 N N . ASN A 1 187 ? -1.838 -5.106 8.000 1.00 94.19 187 ASN A N 1
ATOM 1471 C CA . ASN A 1 187 ? -1.885 -4.767 6.584 1.00 94.19 187 ASN A CA 1
ATOM 1472 C C . ASN A 1 187 ? -0.527 -4.256 6.096 1.00 94.19 187 ASN A C 1
ATOM 1474 O O . ASN A 1 187 ? -0.069 -4.679 5.043 1.00 94.19 187 ASN A O 1
ATOM 1478 N N . GLU A 1 188 ? 0.170 -3.434 6.879 1.00 92.44 188 GLU A N 1
ATOM 1479 C CA . GLU A 1 188 ? 1.541 -2.995 6.601 1.00 92.44 188 GLU A CA 1
ATOM 1480 C C . GLU A 1 188 ? 2.465 -4.204 6.404 1.00 92.44 188 GLU A C 1
ATOM 1482 O O . GLU A 1 188 ? 3.138 -4.308 5.381 1.00 92.44 188 GLU A O 1
ATOM 1487 N N . ARG A 1 189 ? 2.422 -5.184 7.317 1.00 90.62 189 ARG A N 1
ATOM 1488 C CA . ARG A 1 189 ? 3.214 -6.416 7.195 1.00 90.62 189 ARG A CA 1
ATOM 1489 C C . ARG A 1 189 ? 2.800 -7.261 5.986 1.00 90.62 189 ARG A C 1
ATOM 1491 O O . ARG A 1 189 ? 3.662 -7.746 5.252 1.00 90.62 189 ARG A O 1
ATOM 1498 N N . LEU A 1 190 ? 1.501 -7.493 5.795 1.00 87.56 190 LEU A N 1
ATOM 1499 C CA . LEU A 1 190 ? 0.983 -8.417 4.777 1.00 87.56 190 LEU A CA 1
ATOM 1500 C C . LEU A 1 190 ? 0.977 -7.829 3.359 1.00 87.56 190 LEU A C 1
ATOM 1502 O O . LEU A 1 190 ? 0.989 -8.592 2.398 1.00 87.56 190 LEU A O 1
ATOM 1506 N N . SER A 1 191 ? 0.986 -6.503 3.224 1.00 88.19 191 SER A N 1
ATOM 1507 C CA . SER A 1 191 ? 1.084 -5.800 1.937 1.00 88.19 191 SER A CA 1
ATOM 1508 C C . SER A 1 191 ? 2.520 -5.681 1.420 1.00 88.19 191 SER A C 1
ATOM 1510 O O . SER A 1 191 ? 2.727 -5.282 0.270 1.00 88.19 191 SER A O 1
ATOM 1512 N N . THR A 1 192 ? 3.524 -6.049 2.227 1.00 83.50 192 THR A N 1
ATOM 1513 C CA . THR A 1 192 ? 4.912 -6.117 1.757 1.00 83.50 192 THR A CA 1
ATOM 1514 C C . THR A 1 192 ? 5.048 -7.084 0.582 1.00 83.50 192 THR A C 1
ATOM 1516 O O . THR A 1 192 ? 4.311 -8.065 0.463 1.00 83.50 192 THR A O 1
ATOM 1519 N N . LYS A 1 193 ? 6.006 -6.806 -0.318 1.00 76.06 193 LYS A N 1
ATOM 1520 C CA . LYS A 1 193 ? 6.262 -7.673 -1.476 1.00 76.06 193 LYS A CA 1
ATOM 1521 C C . LYS A 1 193 ? 6.459 -9.110 -0.982 1.00 76.06 193 LYS A C 1
ATOM 1523 O O . LYS A 1 193 ? 7.363 -9.334 -0.172 1.00 76.06 193 LYS A O 1
ATOM 1528 N N . PRO A 1 194 ? 5.644 -10.069 -1.453 1.00 70.81 194 PRO A N 1
ATOM 1529 C CA . PRO A 1 194 ? 5.668 -11.402 -0.893 1.00 70.81 194 PRO A CA 1
ATOM 1530 C C . PRO A 1 194 ? 7.048 -12.033 -1.122 1.00 70.81 194 PRO A C 1
ATOM 1532 O O . PRO A 1 194 ? 7.631 -11.873 -2.203 1.00 70.81 194 PRO A O 1
ATOM 1535 N N . PRO A 1 195 ? 7.598 -12.726 -0.111 1.00 69.12 195 PRO A N 1
ATOM 1536 C CA . PRO A 1 195 ? 8.912 -13.332 -0.215 1.00 69.12 195 PRO A CA 1
ATOM 1537 C C . PRO A 1 195 ? 8.919 -14.388 -1.326 1.00 69.12 195 PRO A C 1
ATOM 1539 O O . PRO A 1 195 ? 7.889 -15.020 -1.580 1.00 69.12 195 PRO A O 1
ATOM 1542 N N . PRO A 1 196 ? 10.087 -14.653 -1.946 1.00 71.06 196 PRO A N 1
ATOM 1543 C CA . PRO A 1 196 ? 10.200 -15.664 -2.982 1.00 71.06 196 PRO A CA 1
ATOM 1544 C C . PRO A 1 196 ? 9.666 -17.009 -2.523 1.00 71.06 196 PRO A C 1
ATOM 1546 O O . PRO A 1 196 ? 9.096 -17.679 -3.350 1.00 71.06 196 PRO A O 1
ATOM 1549 N N . ASN A 1 197 ? 9.795 -17.378 -1.240 1.00 69.31 197 ASN A N 1
ATOM 1550 C CA . ASN A 1 197 ? 9.213 -18.590 -0.660 1.00 69.31 197 ASN A CA 1
ATOM 1551 C C . ASN A 1 197 ? 8.101 -18.252 0.351 1.00 69.31 197 ASN A C 1
ATOM 1553 O O . ASN A 1 197 ? 8.375 -17.617 1.368 1.00 69.31 197 ASN A O 1
ATOM 1557 N N . MET A 1 198 ? 6.889 -18.782 0.160 1.00 69.56 198 MET A N 1
ATOM 1558 C CA . MET A 1 198 ? 5.731 -18.642 1.063 1.00 69.56 198 MET A CA 1
ATOM 1559 C C . MET A 1 198 ? 5.936 -19.284 2.446 1.00 69.56 198 MET A C 1
ATOM 1561 O O . MET A 1 198 ? 5.175 -19.027 3.370 1.00 69.56 198 MET A O 1
ATOM 1565 N N . ILE A 1 199 ? 6.966 -20.116 2.624 1.00 69.56 199 ILE A N 1
ATOM 1566 C CA . ILE A 1 199 ? 7.344 -20.645 3.947 1.00 69.56 199 ILE A CA 1
ATOM 1567 C C . ILE A 1 199 ? 7.984 -19.546 4.818 1.00 69.56 199 ILE A C 1
ATOM 1569 O O . ILE A 1 199 ? 7.970 -19.647 6.043 1.00 69.56 199 ILE A O 1
ATOM 1573 N N . CYS A 1 200 ? 8.512 -18.489 4.198 1.00 67.62 200 CYS A N 1
ATOM 1574 C CA . CYS A 1 200 ? 9.209 -17.385 4.852 1.00 67.62 200 CYS A CA 1
ATOM 1575 C C . CYS A 1 200 ? 8.311 -16.153 5.048 1.00 67.62 200 CYS A C 1
ATOM 1577 O O . CYS A 1 200 ? 8.806 -15.031 4.957 1.00 67.62 200 CYS A O 1
ATOM 1579 N N . LEU A 1 201 ? 7.003 -16.332 5.278 1.00 72.12 201 LEU A N 1
ATOM 1580 C CA . LEU A 1 201 ? 6.143 -15.206 5.657 1.00 72.12 201 LEU A CA 1
ATOM 1581 C C . LEU A 1 201 ? 6.690 -14.539 6.924 1.00 72.12 201 LEU A C 1
ATOM 1583 O O . LEU A 1 201 ? 7.118 -15.223 7.858 1.00 72.12 201 LEU A O 1
ATOM 1587 N N . LEU A 1 202 ? 6.673 -13.205 6.949 1.00 80.81 202 LEU A N 1
ATOM 1588 C CA . LEU A 1 202 ? 7.058 -12.461 8.141 1.00 80.81 202 LEU A CA 1
ATOM 1589 C C . LEU A 1 202 ? 6.082 -12.780 9.276 1.00 80.81 202 LEU A C 1
ATOM 1591 O O . LEU A 1 202 ? 4.863 -12.726 9.103 1.00 80.81 202 LEU A O 1
ATOM 1595 N N . GLY A 1 203 ? 6.631 -13.111 10.443 1.00 86.88 203 GLY A N 1
ATOM 1596 C CA . GLY A 1 203 ? 5.844 -13.261 11.662 1.00 86.88 203 GLY A CA 1
ATOM 1597 C C . GLY A 1 203 ? 5.263 -11.922 12.147 1.00 86.88 203 GLY A C 1
ATOM 1598 O O . GLY A 1 203 ? 5.597 -10.866 11.607 1.00 86.88 203 GLY A O 1
ATOM 1599 N N . PRO A 1 204 ? 4.385 -11.942 13.163 1.00 91.88 204 PRO A N 1
ATOM 1600 C CA . PRO A 1 204 ? 3.907 -10.738 13.845 1.00 91.88 204 PRO A CA 1
ATOM 1601 C C . PRO A 1 204 ? 5.035 -9.835 14.306 1.00 91.88 204 PRO A C 1
ATOM 1603 O O . PRO A 1 204 ? 5.989 -10.286 14.939 1.00 91.88 204 PRO A O 1
ATOM 1606 N N . SER A 1 205 ? 4.910 -8.550 13.980 1.00 93.19 205 SER A N 1
ATOM 1607 C CA . SER A 1 205 ? 5.790 -7.532 14.534 1.00 93.19 205 SER A CA 1
ATOM 1608 C C . SER A 1 205 ? 5.528 -7.353 16.033 1.00 93.19 205 SER A C 1
ATOM 1610 O O . SER A 1 205 ? 4.441 -7.632 16.538 1.00 93.19 205 SER A O 1
ATOM 1612 N N . TYR A 1 206 ? 6.519 -6.829 16.754 1.00 95.50 206 TYR A N 1
ATOM 1613 C CA . TYR A 1 206 ? 6.374 -6.506 18.176 1.00 95.50 206 TYR A CA 1
ATOM 1614 C C . TYR A 1 206 ? 5.212 -5.531 18.436 1.00 95.50 206 TYR A C 1
ATOM 1616 O O . TYR A 1 206 ? 4.457 -5.689 19.392 1.00 95.50 206 TYR A O 1
ATOM 1624 N N . ARG A 1 207 ? 5.021 -4.562 17.527 1.00 95.81 207 ARG A N 1
ATOM 1625 C CA . ARG A 1 207 ? 3.893 -3.623 17.554 1.00 95.81 207 ARG A CA 1
ATOM 1626 C C . ARG A 1 207 ? 2.550 -4.349 17.445 1.00 95.81 207 ARG A C 1
ATOM 1628 O O . ARG A 1 207 ? 1.668 -4.086 18.254 1.00 95.81 207 ARG A O 1
ATOM 1635 N N . GLU A 1 208 ? 2.401 -5.271 16.491 1.00 96.06 208 GLU A N 1
ATOM 1636 C CA . GLU A 1 208 ? 1.182 -6.083 16.356 1.00 96.06 208 GLU A CA 1
ATOM 1637 C C . GLU A 1 208 ? 0.919 -6.931 17.599 1.00 96.06 208 GLU A C 1
ATOM 1639 O O . GLU A 1 208 ? -0.216 -6.987 18.065 1.00 96.06 208 GLU A O 1
ATOM 1644 N N . MET A 1 209 ? 1.955 -7.574 18.146 1.00 97.00 209 MET A N 1
ATOM 1645 C CA . MET A 1 209 ? 1.820 -8.402 19.345 1.00 97.00 209 MET A CA 1
ATOM 1646 C C . MET A 1 209 ? 1.308 -7.584 20.533 1.00 97.00 209 MET A C 1
ATOM 1648 O O . MET A 1 209 ? 0.371 -8.009 21.204 1.00 97.00 209 MET A O 1
ATOM 1652 N N . HIS A 1 210 ? 1.857 -6.389 20.752 1.00 97.25 210 HI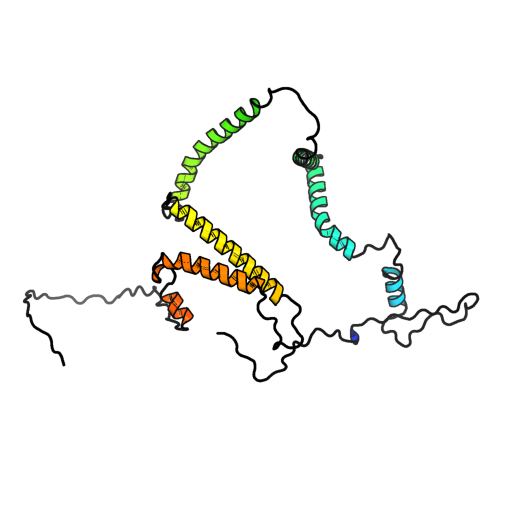S A N 1
ATOM 1653 C CA . HIS A 1 210 ? 1.403 -5.506 21.824 1.00 97.25 210 HIS A CA 1
ATOM 1654 C C . HIS A 1 210 ? 0.001 -4.944 21.617 1.00 97.25 210 HIS A C 1
ATOM 1656 O O . HIS A 1 210 ? -0.779 -4.882 22.567 1.00 97.25 210 HIS A O 1
ATOM 1662 N N . LEU A 1 211 ? -0.342 -4.541 20.391 1.00 97.44 211 LEU A N 1
ATOM 1663 C CA . LEU A 1 211 ? -1.697 -4.091 20.077 1.00 97.44 211 LEU A CA 1
ATOM 1664 C C . LEU A 1 211 ? -2.705 -5.225 20.307 1.00 97.44 211 LEU A C 1
ATOM 1666 O O . LEU A 1 211 ? -3.733 -5.006 20.945 1.00 97.44 211 LEU A O 1
ATOM 1670 N N . ALA A 1 212 ? -2.383 -6.446 19.872 1.00 97.31 212 ALA A N 1
ATOM 1671 C CA . ALA A 1 212 ? -3.216 -7.624 20.095 1.00 97.31 212 ALA A CA 1
ATOM 1672 C C . ALA A 1 212 ? -3.378 -7.944 21.588 1.00 97.31 212 ALA A C 1
ATOM 1674 O O . ALA A 1 212 ? -4.490 -8.224 22.035 1.00 97.31 212 ALA A O 1
ATOM 1675 N N . GLU A 1 213 ? -2.304 -7.861 22.374 1.00 97.44 213 GLU A N 1
ATOM 1676 C CA . GLU A 1 213 ? -2.352 -8.050 23.826 1.00 97.44 213 GLU A CA 1
ATOM 1677 C C . GLU A 1 213 ? -3.255 -7.007 24.500 1.00 97.44 213 GLU A C 1
ATOM 1679 O O . GLU A 1 213 ? -4.136 -7.363 25.285 1.00 97.44 213 GLU A O 1
ATOM 1684 N N . ARG A 1 214 ? -3.113 -5.726 24.138 1.00 97.12 214 ARG A N 1
ATOM 1685 C CA . ARG A 1 214 ? -3.933 -4.640 24.693 1.00 97.12 214 ARG A CA 1
ATOM 1686 C C . ARG A 1 214 ? -5.412 -4.787 24.335 1.00 97.12 214 ARG A C 1
ATOM 1688 O O . ARG A 1 214 ? -6.259 -4.660 25.215 1.00 97.12 214 ARG A O 1
ATOM 1695 N N . VAL A 1 215 ? -5.720 -5.111 23.077 1.00 97.50 215 VAL A N 1
ATOM 1696 C CA . VAL A 1 215 ? -7.091 -5.421 22.631 1.00 97.50 215 VAL A CA 1
ATOM 1697 C C . VAL A 1 215 ? -7.658 -6.595 23.427 1.00 97.50 215 VAL A C 1
ATOM 1699 O O . VAL A 1 215 ? -8.781 -6.519 23.918 1.00 97.50 215 VAL A O 1
ATOM 1702 N N . THR A 1 216 ? -6.876 -7.662 23.600 1.00 96.88 216 THR A N 1
ATOM 1703 C CA . THR A 1 216 ? -7.308 -8.858 24.335 1.00 96.88 216 THR A CA 1
ATOM 1704 C C . THR A 1 216 ? -7.609 -8.537 25.797 1.00 96.88 216 THR A C 1
ATOM 1706 O O . THR A 1 216 ? -8.633 -8.976 26.317 1.00 96.88 216 THR A O 1
ATOM 1709 N N . ASN A 1 217 ? -6.764 -7.741 26.454 1.00 96.19 217 ASN A N 1
ATOM 1710 C CA . ASN A 1 217 ? -6.977 -7.322 27.839 1.00 96.19 217 ASN A CA 1
ATOM 1711 C C . ASN A 1 217 ? -8.225 -6.437 27.983 1.00 96.19 217 ASN A C 1
ATOM 1713 O O . ASN A 1 217 ? -9.053 -6.704 28.852 1.00 96.19 217 ASN A O 1
ATOM 1717 N N . ASN A 1 218 ? -8.424 -5.464 27.088 1.00 95.06 218 ASN A N 1
ATOM 1718 C CA . ASN A 1 218 ? -9.620 -4.615 27.102 1.00 95.06 218 ASN A CA 1
ATOM 1719 C C . ASN A 1 218 ? -10.906 -5.425 26.893 1.00 95.06 218 ASN A C 1
ATOM 1721 O O . ASN A 1 218 ? -11.862 -5.275 27.655 1.00 95.06 218 ASN A O 1
ATOM 1725 N N . LEU A 1 219 ? -10.923 -6.316 25.897 1.00 94.56 219 LEU A N 1
ATOM 1726 C CA . LEU A 1 219 ? -12.072 -7.184 25.632 1.00 94.56 219 LEU A CA 1
ATOM 1727 C C . LEU A 1 219 ? -12.334 -8.147 26.790 1.00 94.56 219 LEU A C 1
ATOM 1729 O O . LEU A 1 219 ? -13.489 -8.393 27.122 1.00 94.56 219 LEU A O 1
ATOM 1733 N N . LYS A 1 220 ? -11.284 -8.660 27.437 1.00 94.62 220 LYS A N 1
ATOM 1734 C CA . LYS A 1 220 ? -11.407 -9.507 28.627 1.00 94.62 220 LYS A CA 1
ATOM 1735 C C . LYS A 1 220 ? -12.077 -8.759 29.780 1.00 94.62 220 LYS A C 1
ATOM 1737 O O . LYS A 1 220 ? -12.911 -9.345 30.460 1.00 94.62 220 LYS A O 1
ATOM 1742 N N . GLU A 1 221 ? -11.710 -7.505 30.023 1.00 92.12 221 GLU A N 1
ATOM 1743 C CA . GLU A 1 221 ? -12.315 -6.694 31.085 1.00 92.12 221 GLU A CA 1
ATOM 1744 C C . GLU A 1 221 ? -13.782 -6.363 30.794 1.00 92.12 221 GLU A C 1
ATOM 1746 O O . GLU A 1 221 ? -14.604 -6.415 31.702 1.00 92.12 221 GLU A O 1
ATOM 1751 N N . LEU A 1 222 ? -14.127 -6.083 29.533 1.00 92.06 222 LEU A N 1
ATOM 1752 C CA . LEU A 1 222 ? -15.516 -5.860 29.120 1.00 92.06 222 LEU A CA 1
ATOM 1753 C C . LEU A 1 222 ? -16.351 -7.145 29.223 1.00 92.06 222 LEU A C 1
ATOM 1755 O O . LEU A 1 222 ? -17.444 -7.133 29.778 1.00 92.06 222 LEU A O 1
ATOM 1759 N N . ALA A 1 223 ? -15.814 -8.274 28.757 1.00 92.94 223 ALA A N 1
ATOM 1760 C CA . ALA A 1 223 ? -16.505 -9.561 28.768 1.00 92.94 223 ALA A CA 1
ATOM 1761 C C . ALA A 1 223 ? -16.719 -10.139 30.178 1.00 92.94 223 ALA A C 1
ATOM 1763 O O . ALA A 1 223 ? -17.590 -10.982 30.354 1.00 92.94 223 ALA A O 1
ATOM 1764 N N . GLN A 1 224 ? -15.943 -9.714 31.183 1.00 92.88 224 GLN A N 1
ATOM 1765 C CA . GLN A 1 224 ? -16.130 -10.148 32.575 1.00 92.88 224 GLN A CA 1
ATOM 1766 C C . GLN A 1 224 ? -17.414 -9.612 33.213 1.00 92.88 224 GLN A C 1
ATOM 1768 O O . GLN A 1 224 ? -17.909 -10.223 34.156 1.00 92.88 224 GLN A O 1
ATOM 1773 N N . GLN A 1 225 ? -17.936 -8.488 32.720 1.00 89.50 225 GLN A N 1
ATOM 1774 C CA . GLN A 1 225 ? -19.112 -7.826 33.290 1.00 89.50 225 GLN A CA 1
ATOM 1775 C C . GLN A 1 225 ? -20.434 -8.360 32.728 1.00 89.50 225 GLN A C 1
ATOM 1777 O O . GLN A 1 225 ? -21.504 -7.942 33.160 1.00 89.50 225 GLN A O 1
ATOM 1782 N N . VAL A 1 226 ? -20.375 -9.270 31.752 1.00 90.19 226 VAL A N 1
ATOM 1783 C CA . VAL A 1 226 ? -21.541 -9.726 30.994 1.00 90.19 226 VAL A CA 1
ATOM 1784 C C . VAL A 1 226 ? -21.558 -11.252 30.946 1.00 90.19 226 VAL A C 1
ATOM 1786 O O . VAL A 1 226 ? -20.509 -11.901 31.002 1.00 90.19 226 VAL A O 1
ATOM 1789 N N . THR A 1 227 ? -22.739 -11.865 30.857 1.00 92.50 227 THR A N 1
ATOM 1790 C CA . THR A 1 227 ? -22.806 -13.321 30.734 1.00 92.50 227 THR A CA 1
ATOM 1791 C C . THR A 1 227 ? -22.386 -13.756 29.326 1.00 92.50 227 THR A C 1
ATOM 1793 O O . THR A 1 227 ? -22.610 -13.032 28.354 1.00 92.50 227 THR A O 1
ATOM 1796 N N . PRO A 1 228 ? -21.809 -14.960 29.151 1.00 89.06 228 PRO A N 1
ATOM 1797 C CA . PRO A 1 228 ? -21.403 -15.429 27.825 1.00 89.06 228 PRO A CA 1
ATOM 1798 C C . PRO A 1 228 ? -22.541 -15.449 26.791 1.00 89.06 228 PRO A C 1
ATOM 1800 O O . PRO A 1 228 ? -22.274 -15.301 25.599 1.00 89.06 228 PRO A O 1
ATOM 1803 N N . GLY A 1 229 ? -23.792 -15.621 27.239 1.00 89.00 229 GLY A N 1
ATOM 1804 C CA . GLY A 1 229 ? -24.976 -15.631 26.375 1.00 89.00 229 GLY A CA 1
ATOM 1805 C C . GLY A 1 229 ? -25.305 -14.273 25.751 1.00 89.00 229 GLY A C 1
ATOM 1806 O O . GLY A 1 229 ? -25.891 -14.237 24.672 1.00 89.00 229 GLY A O 1
ATOM 1807 N N . ASP A 1 230 ? -24.869 -13.182 26.379 1.00 89.94 230 ASP A N 1
ATOM 1808 C CA . ASP A 1 230 ? -25.077 -11.818 25.881 1.00 89.94 230 ASP A CA 1
ATOM 1809 C C . ASP A 1 230 ? -24.030 -11.434 24.821 1.00 89.94 230 ASP A C 1
ATOM 1811 O O . ASP A 1 230 ? -24.278 -10.599 23.955 1.00 89.94 230 ASP A O 1
ATOM 1815 N N . ILE A 1 231 ? -22.851 -12.065 24.864 1.00 90.69 231 ILE A N 1
ATOM 1816 C CA . ILE A 1 231 ? -21.737 -11.798 23.941 1.00 90.69 231 ILE A CA 1
ATOM 1817 C C . ILE A 1 231 ? -21.857 -12.654 22.676 1.00 90.69 231 ILE A C 1
ATOM 1819 O O . ILE A 1 231 ? -21.509 -12.210 21.579 1.00 90.69 231 ILE A O 1
ATOM 1823 N N . VAL A 1 232 ? -22.313 -13.906 22.808 1.00 90.44 232 VAL A N 1
ATOM 1824 C CA . VAL A 1 232 ? -22.379 -14.844 21.684 1.00 90.44 232 VAL A CA 1
ATOM 1825 C C . VAL A 1 232 ? -23.697 -15.613 21.657 1.00 90.44 232 VAL A C 1
ATOM 1827 O O . VAL A 1 232 ? -24.147 -16.184 22.647 1.00 90.44 232 VAL A O 1
ATOM 1830 N N . SER A 1 233 ? -24.298 -15.702 20.472 1.00 92.00 233 SER A N 1
ATOM 1831 C CA . SER A 1 233 ? -25.505 -16.500 20.267 1.00 92.00 233 SER A CA 1
ATOM 1832 C C . SER A 1 233 ? -25.186 -17.992 20.129 1.00 92.00 233 SER A C 1
ATOM 1834 O O . SER A 1 233 ? -24.113 -18.387 19.659 1.00 92.00 233 SER A O 1
ATOM 1836 N N . THR A 1 234 ? -26.160 -18.854 20.446 1.00 89.94 234 THR A N 1
ATOM 1837 C CA . THR A 1 234 ? -26.029 -20.310 20.232 1.00 89.94 234 THR A CA 1
ATOM 1838 C C . THR A 1 234 ? -25.727 -20.653 18.770 1.00 89.94 234 THR A C 1
ATOM 1840 O O . THR A 1 234 ? -24.989 -21.597 18.485 1.00 89.94 234 THR A O 1
ATOM 1843 N N . TYR A 1 235 ? -26.250 -19.855 17.834 1.00 89.44 235 TYR A N 1
ATOM 1844 C CA . TYR A 1 235 ? -25.927 -19.947 16.415 1.00 89.44 235 TYR A CA 1
ATOM 1845 C C . TYR A 1 235 ? -24.452 -19.626 16.135 1.00 89.44 235 TYR A C 1
ATOM 1847 O O . TYR A 1 235 ? -23.800 -20.386 15.420 1.00 89.44 235 TYR A O 1
ATOM 1855 N N . GLY A 1 236 ? -23.905 -18.557 16.725 1.00 89.81 236 GLY A N 1
ATOM 1856 C CA . GLY A 1 236 ? -22.491 -18.194 16.592 1.00 89.81 236 GLY A CA 1
ATOM 1857 C C . GLY A 1 236 ? -21.552 -19.312 17.052 1.00 89.81 236 GLY A C 1
ATOM 1858 O O . GLY A 1 236 ? -20.604 -19.649 16.342 1.00 89.81 236 GLY A O 1
ATOM 1859 N N . ILE A 1 237 ? -21.874 -19.961 18.176 1.00 90.19 237 ILE A N 1
ATOM 1860 C CA . ILE A 1 237 ? -21.128 -21.124 18.686 1.00 90.19 237 ILE A CA 1
ATOM 1861 C C . ILE A 1 237 ? -21.218 -22.299 17.708 1.00 90.19 237 ILE A C 1
ATOM 1863 O O . ILE A 1 237 ? -20.194 -22.865 17.332 1.00 90.19 237 ILE A O 1
ATOM 1867 N N . ARG A 1 238 ? -22.426 -22.656 17.250 1.00 90.75 238 ARG A N 1
ATOM 1868 C CA . ARG A 1 238 ? -22.614 -23.749 16.280 1.00 90.75 238 ARG A CA 1
ATOM 1869 C C . ARG A 1 238 ? -21.838 -23.498 14.991 1.00 90.75 238 ARG A C 1
ATOM 1871 O O . ARG A 1 238 ? -21.129 -24.391 14.534 1.00 90.75 238 ARG A O 1
ATOM 1878 N N . LYS A 1 239 ? -21.882 -22.271 14.468 1.00 90.00 239 LYS A N 1
ATOM 1879 C CA . LYS A 1 239 ? -21.105 -21.854 13.296 1.00 90.00 239 LYS A CA 1
ATOM 1880 C C . LYS A 1 239 ? -19.599 -21.992 13.534 1.00 90.00 239 LYS A C 1
ATOM 1882 O O . LYS A 1 239 ? -18.905 -22.522 12.671 1.00 90.00 239 LYS A O 1
ATOM 1887 N N . ALA A 1 240 ? -19.096 -21.568 14.695 1.00 88.69 240 ALA A N 1
ATOM 1888 C CA . ALA A 1 240 ? -17.685 -21.719 15.059 1.00 88.69 240 ALA A CA 1
ATOM 1889 C C . ALA A 1 240 ? -17.259 -23.196 15.180 1.00 88.69 240 ALA A C 1
ATOM 1891 O O . ALA A 1 240 ? -16.146 -23.546 14.794 1.00 88.69 240 ALA A O 1
ATOM 1892 N N . MET A 1 241 ? -18.166 -24.064 15.639 1.00 89.88 241 MET A N 1
ATOM 1893 C CA . MET A 1 241 ? -17.981 -25.519 15.717 1.00 89.88 241 MET A CA 1
ATOM 1894 C C . ME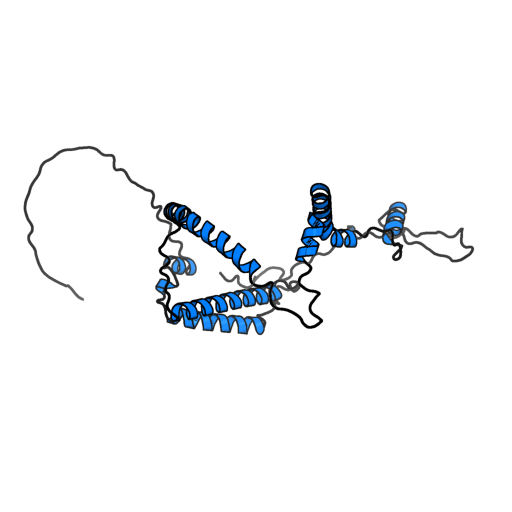T A 1 241 ? -18.182 -26.241 14.372 1.00 89.88 241 MET A C 1
ATOM 1896 O O . MET A 1 241 ? -18.017 -27.456 14.305 1.00 89.88 241 MET A O 1
ATOM 1900 N N . GLY A 1 242 ? -18.545 -25.525 13.299 1.00 88.44 242 GLY A N 1
ATOM 1901 C CA . GLY A 1 242 ? -18.821 -26.111 11.983 1.00 88.44 242 GLY A CA 1
ATOM 1902 C C . GLY A 1 242 ? -20.161 -26.852 11.881 1.00 88.44 242 GLY A C 1
ATOM 1903 O O . GLY A 1 242 ? -20.363 -27.623 10.949 1.00 88.44 242 GLY A O 1
ATOM 1904 N N . ILE A 1 243 ? -21.080 -26.629 12.823 1.00 88.38 243 ILE A N 1
ATOM 1905 C CA . ILE A 1 243 ? -22.417 -27.227 12.841 1.00 88.38 243 ILE A CA 1
ATOM 1906 C C . ILE A 1 243 ? -23.365 -26.322 12.046 1.00 88.38 243 ILE A C 1
ATOM 1908 O O . ILE A 1 243 ? -23.804 -25.277 12.531 1.00 88.38 243 ILE A O 1
ATOM 1912 N N . SER A 1 244 ? -23.703 -26.724 10.824 1.00 77.88 244 SER A N 1
ATOM 1913 C CA . SER A 1 244 ? -24.776 -26.113 10.037 1.00 77.88 244 SER A CA 1
ATOM 1914 C C . SER A 1 244 ? -26.119 -26.700 10.471 1.00 77.88 244 SER A C 1
ATOM 1916 O O . SER A 1 244 ? -26.444 -27.831 10.117 1.00 77.88 244 SER A O 1
ATOM 1918 N N . VAL A 1 245 ? -26.896 -25.947 11.251 1.00 67.06 245 VAL A N 1
ATOM 1919 C CA . VAL A 1 245 ? -28.312 -26.275 11.468 1.00 67.06 245 VAL A CA 1
ATOM 1920 C C . VAL A 1 245 ? -29.071 -25.774 10.237 1.00 67.06 245 VAL A C 1
ATOM 1922 O O . VAL A 1 245 ? -28.909 -24.595 9.911 1.00 67.06 245 VAL A O 1
ATOM 1925 N N . PRO A 1 246 ? -29.841 -26.623 9.533 1.00 64.12 246 PRO A N 1
ATOM 1926 C CA . PRO A 1 246 ? -30.737 -26.160 8.479 1.00 64.12 246 PRO A CA 1
ATOM 1927 C C . PRO A 1 246 ? -31.632 -25.063 9.054 1.00 64.12 246 PRO A C 1
ATOM 1929 O O . PRO A 1 246 ? -32.178 -25.240 10.145 1.00 64.12 246 PRO A O 1
ATOM 1932 N N . LEU A 1 247 ? -31.754 -23.923 8.368 1.00 56.12 247 LEU A N 1
ATOM 1933 C C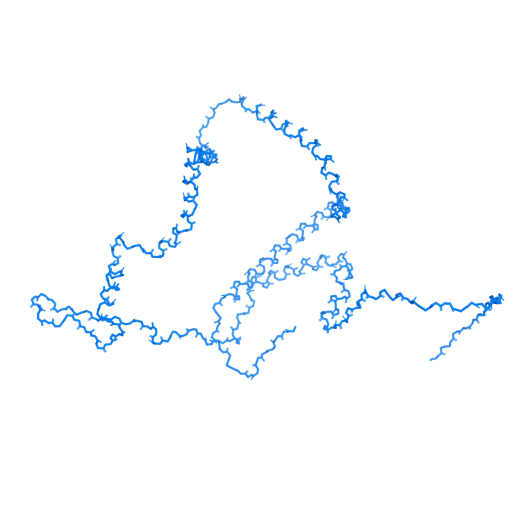A . LEU A 1 247 ? -32.814 -22.980 8.705 1.00 56.12 247 LEU A CA 1
ATOM 1934 C C . LEU A 1 247 ? -34.130 -23.756 8.630 1.00 56.12 247 LEU A C 1
ATOM 1936 O O . LEU A 1 247 ? -34.424 -24.373 7.611 1.00 56.12 247 LEU A O 1
ATOM 1940 N N . HIS A 1 248 ? -34.878 -23.783 9.730 1.00 55.19 248 HIS A N 1
ATOM 1941 C CA . HIS A 1 248 ? -36.273 -24.168 9.652 1.00 55.19 248 HIS A CA 1
ATOM 1942 C C . HIS A 1 248 ? -36.940 -22.999 8.937 1.00 55.19 248 HIS A C 1
ATOM 1944 O O . HIS A 1 248 ? -37.023 -21.914 9.515 1.00 55.19 248 HIS A O 1
ATOM 1950 N N . ASP A 1 249 ? -37.302 -23.185 7.669 1.00 44.44 249 ASP A N 1
ATOM 1951 C CA . ASP A 1 249 ? -38.111 -22.220 6.940 1.00 44.44 249 ASP A CA 1
ATOM 1952 C C . ASP A 1 249 ? -39.364 -21.971 7.782 1.00 44.44 249 ASP A C 1
ATOM 1954 O O . ASP A 1 249 ? -40.200 -22.851 7.992 1.00 44.44 249 ASP A O 1
ATOM 1958 N N . THR A 1 250 ? -39.456 -20.782 8.366 1.00 49.66 250 THR A N 1
ATOM 1959 C CA . THR A 1 250 ? -40.657 -20.311 9.048 1.00 49.66 250 THR A CA 1
ATOM 1960 C C . THR A 1 250 ? -41.646 -19.813 8.006 1.00 49.66 250 THR A C 1
ATOM 1962 O O . THR A 1 250 ? -42.075 -18.675 8.099 1.00 49.66 250 THR A O 1
ATOM 1965 N N . GLU A 1 251 ? -41.970 -20.631 7.007 1.00 42.44 251 GLU A N 1
ATOM 1966 C CA . GLU A 1 251 ? -43.073 -20.407 6.070 1.00 42.44 251 GLU A CA 1
ATOM 1967 C C . GLU A 1 251 ? -43.618 -21.745 5.580 1.00 42.44 251 GLU A C 1
ATOM 1969 O O . GLU A 1 251 ? -43.624 -22.030 4.395 1.00 42.44 251 GLU A O 1
ATOM 1974 N N . ASP A 1 252 ? -44.152 -22.545 6.499 1.00 41.78 252 ASP A N 1
ATOM 1975 C CA . ASP A 1 252 ? -45.309 -23.345 6.135 1.00 41.78 252 ASP A CA 1
ATOM 1976 C C . ASP A 1 252 ? -46.455 -23.005 7.086 1.00 41.78 252 ASP A C 1
ATOM 1978 O O . ASP A 1 252 ? -46.686 -23.634 8.122 1.00 41.78 252 ASP A O 1
ATOM 1982 N N . THR A 1 253 ? -47.201 -21.971 6.707 1.00 44.19 253 THR A N 1
ATOM 1983 C CA . THR A 1 253 ? -48.601 -21.853 7.109 1.00 44.19 253 THR A CA 1
ATOM 1984 C C . THR A 1 253 ? -49.342 -23.015 6.444 1.00 44.19 253 THR A C 1
ATOM 1986 O O . THR A 1 253 ? -49.896 -22.869 5.357 1.00 44.19 253 THR A O 1
ATOM 1989 N N . TRP A 1 254 ? -49.307 -24.201 7.057 1.00 38.38 254 TRP A N 1
ATOM 1990 C CA . TRP A 1 254 ? -50.170 -25.312 6.668 1.00 38.38 254 TRP A CA 1
ATOM 1991 C C . TRP A 1 254 ? -51.601 -24.930 7.053 1.00 38.38 254 TRP A C 1
ATOM 1993 O O . TRP A 1 254 ? -52.030 -25.104 8.192 1.00 38.38 254 TRP A O 1
ATOM 2003 N N . VAL A 1 255 ? -52.334 -24.350 6.103 1.00 41.72 255 VAL A N 1
ATOM 2004 C CA . VAL A 1 255 ? -53.794 -24.302 6.160 1.00 41.72 255 VAL A CA 1
ATOM 2005 C C . VAL A 1 255 ? -54.274 -25.728 5.893 1.00 41.72 255 VAL A C 1
ATOM 2007 O O . VAL A 1 255 ? -54.243 -26.195 4.757 1.00 41.72 255 VAL A O 1
ATOM 2010 N N . ASP A 1 256 ? -54.657 -26.438 6.952 1.00 44.97 256 ASP A N 1
ATOM 2011 C CA . ASP A 1 256 ? -55.327 -27.734 6.848 1.00 44.97 256 ASP A CA 1
ATOM 2012 C C . ASP A 1 256 ? -56.755 -27.510 6.319 1.00 44.97 256 ASP A C 1
ATOM 2014 O O . ASP A 1 256 ? -57.584 -26.879 6.975 1.00 44.97 256 ASP A O 1
ATOM 2018 N N . LEU A 1 257 ? -57.003 -27.958 5.083 1.00 42.31 257 LEU A N 1
ATOM 2019 C CA . LEU A 1 257 ? -58.244 -27.767 4.319 1.00 42.31 257 LEU A CA 1
ATOM 2020 C C . LEU A 1 257 ? -59.085 -29.049 4.222 1.00 42.31 257 LEU A C 1
ATOM 2022 O O . LEU A 1 257 ? -59.773 -29.263 3.223 1.00 42.31 257 LEU A O 1
ATOM 2026 N N . THR A 1 258 ? -59.058 -29.916 5.231 1.00 40.41 258 THR A N 1
ATOM 2027 C CA . THR A 1 258 ? -59.969 -31.070 5.258 1.00 40.41 258 THR A CA 1
ATOM 2028 C C . THR A 1 258 ? -61.190 -30.803 6.137 1.00 40.41 258 THR A C 1
ATOM 2030 O O . THR A 1 258 ? -61.148 -30.922 7.358 1.00 40.41 258 THR A O 1
ATOM 2033 N N . GLU A 1 259 ? -62.280 -30.417 5.468 1.00 39.94 259 GLU A N 1
ATOM 2034 C CA . GLU A 1 259 ? -63.624 -30.233 6.015 1.00 39.94 259 GLU A CA 1
ATOM 2035 C C . GLU A 1 259 ? -64.224 -31.512 6.637 1.00 39.94 259 GLU A C 1
ATOM 2037 O O . GLU A 1 259 ? -64.061 -32.624 6.133 1.00 39.94 259 GLU A O 1
ATOM 2042 N N . ASP A 1 260 ? -64.972 -31.276 7.719 1.00 37.59 260 ASP A N 1
ATOM 2043 C CA . ASP A 1 260 ? -66.252 -31.872 8.113 1.00 37.59 260 ASP A CA 1
ATOM 2044 C C . ASP A 1 260 ? -66.454 -33.396 8.082 1.00 37.59 260 ASP A C 1
ATOM 2046 O O . ASP A 1 260 ? -66.869 -33.977 7.084 1.00 37.59 260 ASP A O 1
ATOM 2050 N N . PHE A 1 261 ? -66.436 -34.000 9.279 1.00 34.75 261 PHE A N 1
ATOM 2051 C CA . PHE A 1 261 ? -67.497 -34.928 9.691 1.00 34.75 261 PHE A CA 1
ATOM 2052 C C . PHE A 1 261 ? -67.900 -34.690 11.155 1.00 34.75 261 PHE A C 1
ATOM 2054 O O . PHE A 1 261 ? -67.087 -34.724 12.079 1.00 34.75 261 PHE A O 1
ATOM 2061 N N . GLN A 1 262 ? -69.194 -34.439 11.343 1.00 35.75 262 GLN A N 1
ATOM 2062 C CA . GLN A 1 262 ? -69.829 -34.013 12.583 1.00 35.75 262 GLN A CA 1
ATOM 2063 C C . GLN A 1 262 ? -70.268 -35.195 13.480 1.00 35.75 262 GLN A C 1
ATOM 2065 O O . GLN A 1 262 ? -71.065 -36.025 13.056 1.00 35.75 262 GLN A O 1
ATOM 2070 N N . GLU A 1 263 ? -69.805 -35.147 14.744 1.00 33.88 263 GLU A N 1
ATOM 2071 C CA . GLU A 1 263 ? -70.440 -35.561 16.027 1.00 33.88 263 GLU A CA 1
ATOM 2072 C C . GLU A 1 263 ? -70.743 -37.056 16.355 1.00 33.88 263 GLU A C 1
ATOM 2074 O O . GLU A 1 263 ? -70.854 -37.875 15.450 1.00 33.88 263 GLU A O 1
ATOM 2079 N N . PRO A 1 264 ? -70.942 -37.451 17.653 1.00 40.00 264 PRO A N 1
ATOM 2080 C CA . PRO A 1 264 ? -71.167 -36.610 18.844 1.00 40.00 264 PRO A CA 1
ATOM 2081 C C . PRO A 1 264 ? -70.391 -36.938 20.146 1.00 40.00 264 PRO A C 1
ATOM 2083 O O . PRO A 1 264 ? -69.928 -38.040 20.427 1.00 40.00 264 PRO A O 1
ATOM 2086 N N . LYS A 1 265 ? -70.390 -35.898 20.987 1.00 39.03 265 LYS A N 1
ATOM 2087 C CA . LYS A 1 265 ? -70.146 -35.766 22.436 1.00 39.03 265 LYS A CA 1
ATOM 2088 C C . LYS A 1 265 ? -70.233 -37.040 23.300 1.00 39.03 265 LYS A C 1
ATOM 2090 O O . LYS A 1 265 ? -71.282 -37.676 23.376 1.00 39.03 265 LYS A O 1
ATOM 2095 N N . LYS A 1 266 ? -69.222 -37.230 24.159 1.00 32.03 266 LYS A N 1
ATOM 2096 C CA . LYS A 1 266 ? -69.401 -37.730 25.534 1.00 32.03 266 LYS A CA 1
ATOM 2097 C C . LYS A 1 266 ? -68.516 -36.955 26.509 1.00 32.03 266 LYS A C 1
ATOM 2099 O O . LYS A 1 266 ? -67.318 -36.802 26.312 1.00 32.03 266 LYS A O 1
ATOM 2104 N N . THR A 1 267 ? -69.172 -36.435 27.532 1.00 30.78 267 THR A N 1
ATOM 2105 C CA . THR A 1 267 ? -68.641 -35.715 28.684 1.00 30.78 267 THR A CA 1
ATOM 2106 C C . THR A 1 267 ? -68.053 -36.672 29.735 1.00 30.78 267 THR A C 1
ATOM 2108 O O . THR A 1 267 ? -68.435 -37.839 29.784 1.00 30.78 267 THR A O 1
ATOM 2111 N N . VAL A 1 268 ? -67.250 -36.094 30.645 1.00 29.50 268 VAL A N 1
ATOM 2112 C CA . VAL A 1 268 ? -66.942 -36.542 32.029 1.00 29.50 268 VAL A CA 1
ATOM 2113 C C . VAL A 1 268 ? -65.705 -37.443 32.229 1.00 29.50 268 VAL A C 1
ATOM 2115 O O . VAL A 1 268 ? -65.758 -38.640 31.985 1.00 29.50 268 VAL A O 1
ATOM 2118 N N . ALA A 1 269 ? -64.600 -36.868 32.734 1.00 28.66 269 ALA A N 1
ATOM 2119 C CA . ALA A 1 269 ? -64.132 -36.899 34.143 1.00 28.66 269 ALA A CA 1
ATOM 2120 C C . ALA A 1 269 ? -62.593 -36.903 34.251 1.00 28.66 269 ALA A C 1
ATOM 2122 O O . ALA A 1 269 ? -61.923 -37.757 33.682 1.00 28.66 269 ALA A O 1
ATOM 2123 N N . ILE A 1 270 ? -62.061 -35.996 35.076 1.00 37.22 270 ILE A N 1
ATOM 2124 C CA . ILE A 1 270 ? -60.776 -36.168 35.773 1.00 37.22 270 ILE A CA 1
ATOM 2125 C C . ILE A 1 270 ? -61.033 -37.163 36.924 1.00 37.22 270 ILE A C 1
ATOM 2127 O O . ILE A 1 270 ? -62.088 -37.075 37.560 1.00 37.22 270 ILE A O 1
ATOM 2131 N N . PRO A 1 271 ? -60.121 -38.112 37.187 1.00 39.03 271 PRO A N 1
ATOM 2132 C CA . PRO A 1 271 ? -59.398 -38.008 38.452 1.00 39.03 271 PRO A CA 1
ATOM 2133 C C . PRO A 1 271 ? -57.902 -38.325 38.346 1.00 39.03 271 PRO A C 1
ATOM 2135 O O . PRO A 1 271 ? -57.432 -39.083 37.501 1.00 39.03 271 PRO A O 1
ATOM 2138 N N . GLU A 1 272 ? -57.191 -37.699 39.271 1.00 38.19 272 GLU A N 1
ATOM 2139 C CA . GLU A 1 272 ? -55.816 -37.925 39.696 1.00 38.19 272 GLU A CA 1
ATOM 2140 C C . GLU A 1 272 ? -55.495 -39.415 39.914 1.00 38.19 272 GLU A C 1
ATOM 2142 O O . GLU A 1 272 ? -56.307 -40.145 40.480 1.00 38.19 272 GLU A O 1
ATOM 2147 N N . MET A 1 273 ? -54.269 -39.839 39.585 1.00 34.06 273 MET A N 1
ATOM 2148 C CA . MET A 1 273 ? -53.547 -40.805 40.417 1.00 34.06 273 MET A CA 1
ATOM 2149 C C . MET A 1 273 ? -52.047 -40.496 40.451 1.00 34.06 273 MET A C 1
ATOM 2151 O O . MET A 1 273 ? -51.355 -40.419 39.439 1.00 34.06 273 MET A O 1
ATOM 2155 N N . GLU A 1 274 ? -51.622 -40.311 41.691 1.00 34.12 274 GLU A N 1
ATOM 2156 C CA . GLU A 1 274 ? -50.295 -40.278 42.288 1.00 34.12 274 GLU A CA 1
ATOM 2157 C C . GLU A 1 274 ? -49.344 -41.433 41.915 1.00 34.12 274 GLU A C 1
ATOM 2159 O O . GLU A 1 274 ? -49.773 -42.529 41.557 1.00 34.12 274 GLU A O 1
ATOM 2164 N N . CYS A 1 275 ? -48.066 -41.193 42.265 1.00 33.31 275 CYS A N 1
ATOM 2165 C CA . CYS A 1 275 ? -46.996 -42.157 42.583 1.00 33.31 275 CYS A CA 1
ATOM 2166 C C . CYS A 1 275 ? -46.277 -42.776 41.368 1.00 33.31 275 CYS A C 1
ATOM 2168 O O . CYS A 1 275 ? -46.902 -43.341 40.486 1.00 33.31 275 CYS A O 1
ATOM 2170 N N . GLY A 1 276 ? -44.953 -42.766 41.213 1.00 39.19 276 GLY A N 1
ATOM 2171 C CA . GLY A 1 276 ? -43.795 -42.532 42.079 1.00 39.19 276 GLY A CA 1
ATOM 2172 C C . GLY A 1 276 ? -42.554 -43.083 41.330 1.00 39.19 276 GLY A C 1
ATOM 2173 O O . GLY A 1 276 ? -42.712 -43.693 40.270 1.00 39.19 276 GLY A O 1
ATOM 2174 N N . PRO A 1 277 ? -41.318 -42.857 41.806 1.00 43.84 277 PRO A N 1
ATOM 2175 C CA . PRO A 1 277 ? -40.097 -43.039 41.018 1.00 43.84 277 PRO A CA 1
ATOM 2176 C C . PRO A 1 277 ? -39.601 -44.491 41.015 1.00 43.84 277 PRO A C 1
ATOM 2178 O O . PRO A 1 277 ? -39.793 -45.223 41.984 1.00 43.84 277 PRO A O 1
ATOM 2181 N N . VAL A 1 278 ? -38.866 -44.881 39.971 1.00 36.56 278 VAL A N 1
ATOM 2182 C CA . VAL A 1 278 ? -38.017 -46.081 39.999 1.00 36.56 278 VAL A CA 1
ATOM 2183 C C . VAL A 1 278 ? -36.595 -45.675 39.629 1.00 36.56 278 VAL A C 1
ATOM 2185 O O . VAL A 1 278 ? -36.309 -45.316 38.491 1.00 36.56 278 VAL A O 1
ATOM 2188 N N . ALA A 1 279 ? -35.725 -45.716 40.634 1.00 37.81 279 ALA A N 1
ATOM 2189 C CA . ALA A 1 279 ? -34.283 -45.814 40.480 1.00 37.81 279 ALA A CA 1
ATOM 2190 C C . ALA A 1 279 ? -33.898 -47.297 40.393 1.00 37.81 279 ALA A C 1
ATOM 2192 O O . ALA A 1 279 ? -34.458 -48.086 41.153 1.00 37.81 279 ALA A O 1
ATOM 2193 N N . VAL A 1 280 ? -32.957 -47.646 39.511 1.00 40.19 280 VAL A N 1
ATOM 2194 C CA . VAL A 1 280 ? -31.615 -48.188 39.823 1.00 40.19 280 VAL A CA 1
ATOM 2195 C C . VAL A 1 280 ? -30.706 -47.824 38.655 1.00 40.19 280 VAL A C 1
ATOM 2197 O O . VAL A 1 280 ? -31.133 -48.047 37.501 1.00 40.19 280 VAL A O 1
#

Foldseek 3Di:
DPDDDDPDDDLFDPDDDDDPVPDFDAWAADDPDPPPPVDDGTHCPPGPDDNVVNVVCCVQPVPPPDPPRPDVVVCVVCVVCVVVVVVQVVVCVVVVNPSVVVVVVVVPPPPPPDDDDDDDDPPPPVVVVVVVVVVVVVVVVVVVVVVVVVPPPDPPPPPPVDPVVVVVVVLVVVLVVLVVVLVVQVCVQVVPDQDRGNVPRDDDDPSNVVSVVVSVVSVVVVPVVDDPCVVDPPVRVCVVVVNDDPPPPPDDPPPPPDDDDDDDDDDDDDDDDDDDDDDD

Secondary structure (DSSP, 8-state):
--PPPPSSS--B-------GGG---PPEE----TT-TTS--EE-TT-SS-HHHHHHHHHHHS-TT-TT---HHHHHHHHTTHHHHHHHHHHHHHHTSHHHHHHHHHHTTSS----------TTSSHHHHHHHHHHHHHHHHHHHHHHHHHSTT---------HHHHHHHHHHHHHHHHHHHHHHHHHHHHTSPPPSBGGGPPPPPHHHHHHHHHHHHHHHHHHTTS-HHHHS-HHHHHHHTT--PPP--S------------------------------